Protein AF-A0A2H1WER4-F1 (afdb_monomer_lite)

Structure (mmCIF, N/CA/C/O backbone):
data_AF-A0A2H1WER4-F1
#
_entry.id   AF-A0A2H1WER4-F1
#
loop_
_atom_site.group_PDB
_atom_site.id
_atom_site.type_symbol
_atom_site.label_atom_id
_atom_site.label_alt_id
_atom_site.label_comp_id
_atom_site.label_asym_id
_atom_site.label_entity_id
_atom_site.label_seq_id
_atom_site.pdbx_PDB_ins_code
_atom_site.Cartn_x
_atom_site.Cartn_y
_atom_site.Cartn_z
_atom_site.occupancy
_atom_site.B_iso_or_equiv
_atom_site.auth_seq_id
_atom_site.auth_comp_id
_atom_site.auth_asym_id
_atom_site.auth_atom_id
_atom_site.pdbx_PDB_model_num
ATOM 1 N N . MET A 1 1 ? -5.147 0.922 15.957 1.00 79.88 1 MET A N 1
ATOM 2 C CA . MET A 1 1 ? -4.425 0.243 14.853 1.00 79.88 1 MET A CA 1
ATOM 3 C C . MET A 1 1 ? -3.471 -0.819 15.420 1.00 79.88 1 MET A C 1
ATOM 5 O O . MET A 1 1 ? -3.021 -0.649 16.549 1.00 79.88 1 MET A O 1
ATOM 9 N N . LEU A 1 2 ? -3.162 -1.911 14.700 1.00 86.94 2 LEU A N 1
ATOM 10 C CA . LEU A 1 2 ? -2.234 -2.958 15.179 1.00 86.94 2 LEU A CA 1
ATOM 11 C C . LEU A 1 2 ? -0.790 -2.431 15.257 1.00 86.94 2 LEU A C 1
ATOM 13 O O . LEU A 1 2 ? -0.303 -1.845 14.293 1.00 86.94 2 LEU A O 1
ATOM 17 N N . GLN A 1 3 ? -0.085 -2.685 16.366 1.00 87.94 3 GLN A N 1
ATOM 18 C CA . GLN A 1 3 ? 1.298 -2.212 16.563 1.00 87.94 3 GLN A CA 1
ATOM 19 C C . GLN A 1 3 ? 2.265 -2.778 15.520 1.00 87.94 3 GLN A C 1
ATOM 21 O O . GLN A 1 3 ? 3.091 -2.049 14.976 1.00 87.94 3 GLN A O 1
ATOM 26 N N . LYS A 1 4 ? 2.096 -4.058 15.168 1.00 91.12 4 LYS A N 1
ATOM 27 C CA . LYS A 1 4 ? 2.851 -4.700 14.088 1.00 91.12 4 LYS A CA 1
ATOM 28 C C . LYS A 1 4 ? 2.695 -3.954 12.761 1.00 91.12 4 LYS A C 1
ATOM 30 O O . LYS A 1 4 ? 3.679 -3.716 12.073 1.00 91.12 4 LYS A O 1
ATOM 35 N N . TRP A 1 5 ? 1.475 -3.532 12.431 1.00 94.00 5 TRP A N 1
ATOM 36 C CA . TRP A 1 5 ? 1.222 -2.770 11.212 1.00 94.00 5 TRP A CA 1
ATOM 37 C C . TRP A 1 5 ? 1.860 -1.379 11.256 1.00 94.00 5 TRP A C 1
ATOM 39 O O . TRP A 1 5 ? 2.489 -0.968 10.287 1.00 94.00 5 TRP A O 1
ATOM 49 N N . LYS A 1 6 ? 1.778 -0.677 12.397 1.00 91.50 6 LYS A N 1
ATOM 50 C CA . LYS A 1 6 ? 2.466 0.614 12.575 1.00 91.50 6 LYS A CA 1
ATOM 51 C C . LYS A 1 6 ? 3.974 0.493 12.333 1.00 91.50 6 LYS A C 1
ATOM 53 O O . LYS A 1 6 ? 4.552 1.335 11.652 1.00 91.50 6 LYS A O 1
ATOM 58 N N . LEU A 1 7 ? 4.602 -0.571 12.838 1.00 90.94 7 LEU A N 1
ATOM 59 C CA . LEU A 1 7 ? 6.021 -0.846 12.605 1.00 90.94 7 LEU A CA 1
ATOM 60 C C . LEU A 1 7 ? 6.328 -1.078 11.118 1.00 90.94 7 LEU A C 1
ATOM 62 O O . LEU A 1 7 ? 7.261 -0.479 10.591 1.00 90.94 7 LEU A O 1
ATOM 66 N N . ILE A 1 8 ? 5.515 -1.885 10.431 1.00 92.88 8 ILE A N 1
ATOM 67 C CA . ILE A 1 8 ? 5.664 -2.144 8.989 1.00 92.88 8 ILE A CA 1
ATOM 68 C C . ILE A 1 8 ? 5.576 -0.843 8.186 1.00 92.88 8 ILE A C 1
ATOM 70 O O . ILE A 1 8 ? 6.414 -0.599 7.320 1.00 92.88 8 ILE A O 1
ATOM 74 N N . ILE A 1 9 ? 4.599 0.013 8.494 1.00 93.88 9 ILE A N 1
ATOM 75 C CA . ILE A 1 9 ? 4.443 1.309 7.826 1.00 93.88 9 ILE A CA 1
ATOM 76 C C . ILE A 1 9 ? 5.656 2.213 8.082 1.00 93.88 9 ILE A C 1
ATOM 78 O O . ILE A 1 9 ? 6.156 2.813 7.133 1.00 93.88 9 ILE A O 1
ATOM 82 N N . ASN A 1 10 ? 6.172 2.279 9.315 1.00 91.25 10 ASN A N 1
ATOM 83 C CA . ASN A 1 10 ? 7.394 3.037 9.613 1.00 91.25 10 ASN A CA 1
ATOM 84 C C . ASN A 1 10 ? 8.587 2.530 8.789 1.00 91.25 10 ASN A C 1
ATOM 86 O O . ASN A 1 10 ? 9.281 3.316 8.144 1.00 91.25 10 ASN A O 1
ATOM 90 N N . ASN A 1 11 ? 8.790 1.211 8.744 1.00 90.50 11 ASN A N 1
ATOM 91 C CA . ASN A 1 11 ? 9.873 0.600 7.972 1.00 90.50 11 ASN A CA 1
ATOM 92 C C . ASN A 1 11 ? 9.736 0.890 6.470 1.00 90.50 11 ASN A C 1
ATOM 94 O O . ASN A 1 11 ? 10.725 1.176 5.792 1.00 90.50 11 ASN A O 1
ATOM 98 N N . TRP A 1 12 ? 8.510 0.854 5.944 1.00 91.88 12 TRP A N 1
ATOM 99 C CA . TRP A 1 12 ? 8.236 1.202 4.553 1.00 91.88 12 TRP A CA 1
ATOM 100 C C . TRP A 1 12 ? 8.521 2.680 4.260 1.00 91.88 12 TRP A C 1
ATOM 102 O O . TRP A 1 12 ? 9.196 2.982 3.279 1.00 91.88 12 TRP A O 1
ATOM 112 N N . ILE A 1 13 ? 8.089 3.603 5.120 1.00 89.88 13 ILE A N 1
ATOM 113 C CA . ILE A 1 13 ? 8.382 5.037 4.969 1.00 89.88 13 ILE A CA 1
ATOM 114 C C . ILE A 1 13 ? 9.896 5.279 4.963 1.00 89.88 13 ILE A C 1
ATOM 116 O O . ILE A 1 13 ? 10.400 6.019 4.119 1.00 89.88 13 ILE A O 1
ATOM 120 N N . ASN A 1 14 ? 10.646 4.583 5.819 1.00 88.00 14 ASN A N 1
ATOM 121 C CA . ASN A 1 14 ? 12.110 4.642 5.844 1.00 88.00 14 ASN A CA 1
ATOM 122 C C . ASN A 1 14 ? 12.775 4.121 4.554 1.00 88.00 14 ASN A C 1
ATOM 124 O O . ASN A 1 14 ? 13.950 4.398 4.315 1.00 88.00 14 ASN A O 1
ATOM 128 N N . CYS A 1 15 ? 12.055 3.419 3.674 1.00 87.12 15 CYS A N 1
ATOM 129 C CA . CYS A 1 15 ? 12.586 3.056 2.359 1.00 87.12 15 CYS A CA 1
ATOM 130 C C . CYS A 1 15 ? 12.758 4.277 1.440 1.00 87.12 15 CYS A C 1
ATOM 132 O O . CYS A 1 15 ? 13.674 4.264 0.619 1.00 87.12 15 CYS A O 1
ATOM 134 N N . TYR A 1 16 ? 11.951 5.333 1.610 1.00 79.81 16 TYR A N 1
ATOM 135 C CA . TYR A 1 16 ? 12.029 6.574 0.824 1.00 79.81 16 TYR A CA 1
ATOM 136 C C . TYR A 1 16 ? 13.154 7.513 1.257 1.00 79.81 16 TYR A C 1
ATOM 138 O O . TYR A 1 16 ? 13.575 8.377 0.490 1.00 79.81 16 TYR A O 1
ATOM 146 N N . PHE A 1 17 ? 13.643 7.374 2.488 1.00 76.38 17 PHE A N 1
ATOM 147 C CA . PHE A 1 17 ? 14.620 8.291 3.059 1.00 76.38 17 PHE A CA 1
ATOM 148 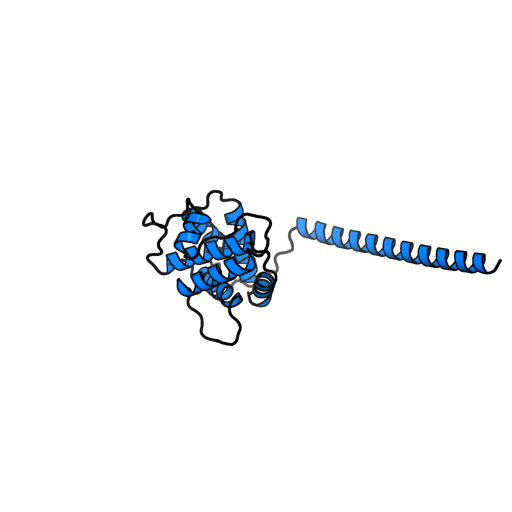C C . PHE A 1 17 ? 15.971 7.578 3.229 1.00 76.38 17 PHE A C 1
ATOM 150 O O . PHE A 1 17 ? 16.059 6.470 3.753 1.00 76.38 17 PHE A O 1
ATOM 157 N N . ASN A 1 18 ? 17.043 8.190 2.718 1.00 61.09 18 ASN A N 1
ATOM 158 C CA . ASN A 1 18 ? 18.393 7.623 2.784 1.00 61.09 18 ASN A CA 1
ATOM 159 C C . ASN A 1 18 ? 18.928 7.530 4.224 1.00 61.09 18 ASN A C 1
ATOM 161 O O . ASN A 1 18 ? 18.587 8.340 5.083 1.00 61.09 18 ASN A O 1
ATOM 165 N N . GLU A 1 19 ? 19.847 6.582 4.432 1.00 55.69 19 GLU A N 1
ATOM 166 C CA . GLU A 1 19 ? 20.423 6.124 5.714 1.00 55.69 19 GLU A CA 1
ATOM 167 C C . GLU A 1 19 ? 21.164 7.188 6.546 1.00 55.69 19 GLU A C 1
ATOM 169 O O . GLU A 1 19 ? 21.605 6.911 7.658 1.00 55.69 19 GLU A O 1
ATOM 174 N N . ASN A 1 20 ? 21.303 8.418 6.046 1.00 52.97 20 ASN A N 1
ATOM 175 C CA . ASN A 1 20 ? 22.125 9.441 6.693 1.00 52.97 20 ASN A CA 1
ATOM 176 C C . ASN A 1 20 ? 21.479 10.081 7.931 1.00 52.97 20 ASN A C 1
ATOM 178 O O . ASN A 1 20 ? 22.169 10.791 8.653 1.00 52.97 20 ASN A O 1
ATOM 182 N N . ASN A 1 21 ? 20.194 9.830 8.196 1.00 49.31 21 ASN A N 1
ATOM 183 C CA . ASN A 1 21 ? 19.505 10.331 9.385 1.00 49.31 21 ASN A CA 1
ATOM 184 C C . ASN A 1 21 ? 18.847 9.160 10.128 1.00 49.31 21 ASN A C 1
ATOM 186 O O . ASN A 1 21 ? 17.721 8.787 9.816 1.00 49.31 21 ASN A O 1
ATOM 190 N N . GLN A 1 22 ? 19.566 8.597 11.103 1.00 46.44 22 GLN A N 1
ATOM 191 C CA . GLN A 1 22 ? 19.121 7.538 12.026 1.00 46.44 22 GLN A CA 1
ATOM 192 C C . GLN A 1 22 ? 18.073 8.004 13.057 1.00 46.44 22 GLN A C 1
ATOM 194 O O . GLN A 1 22 ? 17.984 7.439 14.143 1.00 46.44 22 GLN A O 1
ATOM 199 N N . ASP A 1 23 ? 17.287 9.031 12.751 1.00 51.62 23 ASP A N 1
ATOM 200 C CA . ASP A 1 23 ? 16.142 9.349 13.595 1.00 51.62 23 ASP A CA 1
ATOM 201 C C . ASP A 1 23 ? 14.972 8.504 13.102 1.00 51.62 23 ASP A C 1
ATOM 203 O O . ASP A 1 23 ? 14.574 8.632 11.943 1.00 51.62 23 ASP A O 1
ATOM 207 N N . ASP A 1 24 ? 14.450 7.633 13.971 1.00 54.44 24 ASP A N 1
ATOM 208 C CA . ASP A 1 24 ? 13.196 6.905 13.773 1.00 54.44 24 ASP A CA 1
ATOM 209 C C . ASP A 1 24 ? 12.103 7.905 13.378 1.00 54.44 24 ASP A C 1
ATOM 211 O O . ASP A 1 24 ? 11.497 8.582 14.218 1.00 54.44 24 ASP A O 1
ATOM 215 N N . ARG A 1 25 ? 11.885 8.057 12.068 1.00 64.69 25 ARG A N 1
ATOM 216 C CA . ARG A 1 25 ? 10.929 9.030 11.555 1.00 64.69 25 ARG A CA 1
ATOM 217 C C . ARG A 1 25 ? 9.539 8.541 11.896 1.00 64.69 25 ARG A C 1
ATOM 219 O O . ARG A 1 25 ? 9.087 7.506 11.422 1.00 64.69 25 ARG A O 1
ATOM 226 N N . THR A 1 26 ? 8.870 9.312 12.737 1.00 76.12 26 THR A N 1
ATOM 227 C CA . THR A 1 26 ? 7.496 9.055 13.140 1.00 76.12 26 THR A CA 1
ATOM 228 C C . THR A 1 26 ? 6.574 9.362 11.967 1.00 76.12 26 THR A C 1
ATOM 230 O O . THR A 1 26 ? 6.675 10.441 11.378 1.00 76.12 26 THR A O 1
ATOM 233 N N . VAL A 1 27 ? 5.661 8.444 11.637 1.00 83.50 27 VAL A N 1
ATOM 234 C CA . VAL A 1 27 ? 4.630 8.702 10.621 1.00 83.50 27 VAL A CA 1
ATOM 235 C C . VAL A 1 27 ? 3.831 9.945 10.999 1.00 83.50 27 VAL A C 1
ATOM 237 O O . VAL A 1 27 ? 3.180 9.992 12.042 1.00 83.50 27 VAL A O 1
ATOM 240 N N . ASN A 1 28 ? 3.872 10.952 10.136 1.00 88.62 28 ASN A N 1
ATOM 241 C CA . ASN A 1 28 ? 3.113 12.186 10.281 1.00 88.62 28 ASN A CA 1
ATOM 242 C C . ASN A 1 28 ? 2.710 12.743 8.905 1.00 88.62 28 ASN A C 1
ATOM 244 O O . ASN A 1 28 ? 3.193 12.289 7.866 1.00 88.62 28 ASN A O 1
ATOM 248 N N . ILE A 1 29 ? 1.836 13.748 8.892 1.00 86.94 29 ILE A N 1
ATOM 249 C CA . ILE A 1 29 ? 1.314 14.340 7.650 1.00 86.94 29 ILE A CA 1
ATOM 250 C C . ILE A 1 29 ? 2.449 14.861 6.751 1.00 86.94 29 ILE A C 1
ATOM 252 O O . ILE A 1 29 ? 2.414 14.643 5.545 1.00 86.94 29 ILE A O 1
ATOM 256 N N . GLU A 1 30 ? 3.489 15.474 7.321 1.00 87.75 30 GLU A N 1
ATOM 257 C CA . GLU A 1 30 ? 4.636 15.997 6.566 1.00 87.75 30 GLU A CA 1
ATOM 258 C C . GLU A 1 30 ? 5.399 14.882 5.833 1.00 87.75 30 GLU A C 1
ATOM 260 O O . GLU A 1 30 ? 5.705 15.008 4.647 1.00 87.75 30 GLU A O 1
ATOM 265 N N . THR A 1 31 ? 5.650 13.748 6.495 1.00 88.94 31 THR A N 1
ATOM 266 C CA . THR A 1 31 ? 6.287 12.587 5.853 1.00 88.94 31 THR A CA 1
ATOM 267 C C . THR A 1 31 ? 5.447 12.036 4.702 1.00 88.94 31 THR A C 1
ATOM 269 O O . THR A 1 31 ? 6.004 11.708 3.655 1.00 88.94 31 THR A O 1
ATOM 272 N N . LEU A 1 32 ? 4.118 11.997 4.849 1.00 89.75 32 LEU A N 1
ATOM 273 C CA . LEU A 1 32 ? 3.214 11.547 3.789 1.00 89.75 32 LEU A CA 1
ATOM 274 C C . LEU A 1 32 ? 3.183 12.527 2.612 1.00 89.75 32 LEU A C 1
ATOM 276 O O . LEU A 1 32 ? 3.234 12.090 1.466 1.00 89.75 32 LEU A O 1
ATOM 280 N N . LEU A 1 33 ? 3.175 13.837 2.872 1.00 87.94 33 LEU A N 1
ATOM 281 C CA . LEU A 1 33 ? 3.252 14.871 1.833 1.00 87.94 33 LEU A CA 1
ATOM 282 C C . LEU A 1 33 ? 4.556 14.796 1.035 1.00 87.94 33 LEU A C 1
ATOM 284 O O . LEU A 1 33 ? 4.534 14.938 -0.188 1.00 87.94 33 LEU A O 1
ATOM 288 N N . ASN A 1 34 ? 5.680 14.527 1.701 1.00 87.62 34 ASN A N 1
ATOM 289 C CA . ASN A 1 34 ? 6.965 14.336 1.030 1.00 87.62 34 ASN A CA 1
ATOM 290 C C . ASN A 1 34 ? 6.929 13.124 0.086 1.00 87.62 34 ASN A C 1
ATOM 292 O O . ASN A 1 34 ? 7.403 13.216 -1.045 1.00 87.62 34 ASN A O 1
ATOM 296 N N . ILE A 1 35 ? 6.319 12.012 0.513 1.00 87.69 35 ILE A N 1
ATOM 297 C CA . ILE A 1 35 ? 6.143 10.830 -0.345 1.00 87.69 35 ILE A CA 1
ATOM 298 C C . ILE A 1 35 ? 5.203 11.146 -1.514 1.00 87.69 35 ILE A C 1
ATOM 300 O O . ILE A 1 35 ? 5.527 10.816 -2.650 1.00 87.69 35 ILE A O 1
ATOM 304 N N . ILE A 1 36 ? 4.071 11.812 -1.273 1.00 86.56 36 ILE A N 1
ATOM 305 C CA . ILE A 1 36 ? 3.135 12.235 -2.330 1.00 86.56 36 ILE A CA 1
ATOM 306 C C . ILE A 1 36 ? 3.847 13.124 -3.358 1.00 86.56 36 ILE A C 1
ATOM 308 O O . ILE A 1 36 ? 3.692 12.907 -4.556 1.00 86.56 36 ILE A O 1
ATOM 312 N N . SER A 1 37 ? 4.679 14.064 -2.907 1.00 84.31 37 SER A N 1
ATOM 313 C CA . SER A 1 37 ? 5.463 14.946 -3.783 1.00 84.31 37 SER A CA 1
ATOM 314 C C . SER A 1 37 ? 6.477 14.159 -4.619 1.00 84.31 37 SER A C 1
ATOM 316 O O . SER A 1 37 ? 6.533 14.327 -5.835 1.00 84.31 37 SER A O 1
ATOM 318 N N . HIS A 1 38 ? 7.207 13.223 -3.999 1.00 83.31 38 HIS A N 1
ATOM 319 C CA . HIS A 1 38 ? 8.121 12.316 -4.707 1.00 83.31 38 HIS A CA 1
ATOM 320 C C . HIS A 1 38 ? 7.387 11.471 -5.755 1.00 83.31 38 HIS A C 1
ATOM 322 O O . HIS A 1 38 ? 7.861 11.307 -6.877 1.00 83.31 38 HIS A O 1
ATOM 328 N N . LEU A 1 39 ? 6.211 10.938 -5.419 1.00 80.06 39 LEU A N 1
ATOM 329 C CA . LEU A 1 39 ? 5.398 10.161 -6.355 1.00 80.06 39 LEU A CA 1
ATOM 330 C C . LEU A 1 39 ? 4.862 11.025 -7.494 1.00 80.06 39 LEU A C 1
ATOM 332 O O . LEU A 1 39 ? 4.859 10.572 -8.632 1.00 80.06 39 LEU A O 1
ATOM 336 N N . HIS A 1 40 ? 4.447 12.259 -7.217 1.00 77.19 40 HIS A N 1
ATOM 337 C CA . HIS A 1 40 ? 4.009 13.204 -8.238 1.00 77.19 40 HIS A CA 1
ATOM 338 C C . HIS A 1 40 ? 5.127 13.477 -9.256 1.00 77.19 40 HIS A C 1
ATOM 340 O O . HIS A 1 40 ? 4.889 13.431 -10.459 1.00 77.19 40 HIS A O 1
ATOM 346 N N . GLU A 1 41 ? 6.359 13.698 -8.796 1.00 74.12 41 GLU A N 1
ATOM 347 C CA . GLU A 1 41 ? 7.512 13.926 -9.676 1.00 74.12 41 GLU A CA 1
ATOM 348 C C . GLU A 1 41 ? 7.884 12.688 -10.503 1.00 74.12 41 GLU A C 1
ATOM 350 O O . GLU A 1 41 ? 8.183 12.818 -11.687 1.00 74.12 41 GLU A O 1
ATOM 355 N N . ASN A 1 42 ? 7.831 11.489 -9.914 1.00 69.62 42 ASN A N 1
ATOM 356 C CA . ASN A 1 42 ? 8.307 10.264 -10.568 1.00 69.62 42 ASN A CA 1
ATOM 357 C C . ASN A 1 42 ? 7.236 9.521 -11.388 1.00 69.62 42 ASN A C 1
ATOM 359 O O . ASN A 1 42 ? 7.573 8.828 -12.349 1.00 69.62 42 ASN A O 1
ATOM 363 N N . LEU A 1 43 ? 5.948 9.645 -11.047 1.00 65.75 43 LEU A N 1
ATOM 364 C CA . LEU A 1 43 ? 4.850 8.997 -11.781 1.00 65.75 43 LEU A CA 1
ATOM 365 C C . LEU A 1 43 ? 4.357 9.826 -12.973 1.00 65.75 43 LEU A C 1
ATOM 367 O O . LEU A 1 43 ? 3.857 9.243 -13.934 1.00 65.75 43 LEU A O 1
ATOM 371 N N . ASN A 1 44 ? 4.529 11.153 -12.950 1.00 56.91 44 ASN A N 1
ATOM 372 C CA . ASN A 1 44 ? 4.095 12.046 -14.032 1.00 56.91 44 ASN A CA 1
ATOM 373 C C . ASN A 1 44 ? 5.104 12.164 -15.194 1.00 56.91 44 ASN A C 1
ATOM 375 O O . ASN A 1 44 ? 4.884 12.941 -16.118 1.00 56.91 44 ASN A O 1
ATOM 379 N N . LEU A 1 45 ? 6.179 11.367 -15.202 1.00 51.06 45 LEU A N 1
ATOM 380 C CA . LEU A 1 45 ? 7.165 11.325 -16.296 1.00 51.06 45 LEU A CA 1
ATOM 381 C C . LEU A 1 45 ? 6.675 10.579 -17.557 1.00 51.06 45 LEU A C 1
ATOM 383 O O . LEU A 1 45 ? 7.402 10.501 -18.545 1.00 51.06 45 LEU A O 1
ATOM 387 N N . ASP A 1 46 ? 5.460 10.021 -17.548 1.00 47.88 46 ASP A N 1
ATOM 388 C CA . ASP A 1 46 ? 4.845 9.366 -18.709 1.00 47.88 46 ASP A CA 1
ATOM 389 C C . ASP A 1 46 ? 3.891 10.362 -19.404 1.00 47.88 46 ASP A C 1
ATOM 391 O O . ASP A 1 46 ? 2.696 10.405 -19.117 1.00 47.88 46 ASP A O 1
ATOM 395 N N . GLU A 1 47 ? 4.429 11.183 -20.319 1.00 48.50 47 GLU A N 1
ATOM 396 C CA . GLU A 1 47 ? 3.757 12.292 -21.042 1.00 48.50 47 GLU A CA 1
ATOM 397 C C . GLU A 1 47 ? 2.472 11.901 -21.816 1.00 48.50 47 GLU A C 1
ATOM 399 O O . GLU A 1 47 ? 1.813 12.744 -22.425 1.00 48.50 47 GLU A O 1
ATOM 404 N N . SER A 1 48 ? 2.104 10.617 -21.833 1.00 47.81 48 SER A N 1
ATOM 405 C CA . SER A 1 48 ? 1.044 10.056 -22.675 1.00 47.81 48 SER A CA 1
ATOM 406 C C . SER A 1 48 ? -0.290 9.799 -21.964 1.00 47.81 48 SER A C 1
ATOM 408 O O . SER A 1 48 ? -1.267 9.419 -22.618 1.00 47.81 48 SER A O 1
ATOM 410 N N . LYS A 1 49 ? -0.377 10.005 -20.644 1.00 46.81 49 LYS A N 1
ATOM 411 C CA . LYS A 1 49 ? -1.621 9.844 -19.877 1.00 46.81 49 LYS A CA 1
ATOM 412 C C . LYS A 1 49 ? -1.807 11.019 -18.928 1.00 46.81 49 LYS A C 1
ATOM 414 O O . LYS A 1 49 ? -0.842 11.504 -18.354 1.00 46.81 49 LYS A O 1
ATOM 419 N N . SER A 1 50 ? -3.061 11.455 -18.787 1.00 49.25 50 SER A N 1
ATOM 420 C CA . SER A 1 50 ? -3.524 12.340 -17.709 1.00 49.25 50 SER A CA 1
ATOM 421 C C . SER A 1 50 ? -2.756 12.043 -16.425 1.00 49.25 50 SER A C 1
ATOM 423 O O . SER A 1 50 ? -2.644 10.867 -16.073 1.00 49.25 50 SER A O 1
ATOM 425 N N . SER A 1 51 ? -2.234 13.091 -15.787 1.00 56.09 51 SER A N 1
ATOM 426 C CA . SER A 1 51 ? -1.509 13.044 -14.517 1.00 56.09 51 SER A CA 1
ATOM 427 C C . SER A 1 51 ? -2.028 11.914 -13.618 1.00 56.09 51 SER A C 1
ATOM 429 O O . SER A 1 51 ? -3.211 11.868 -13.273 1.00 56.09 51 SER A O 1
ATOM 431 N N . ILE A 1 52 ? -1.163 10.941 -13.305 1.00 66.75 52 ILE A N 1
ATOM 432 C CA . ILE A 1 52 ? -1.542 9.767 -12.501 1.00 66.75 52 ILE A CA 1
ATOM 433 C C . ILE A 1 52 ? -1.808 10.185 -11.056 1.00 66.75 52 ILE A C 1
ATOM 435 O O . ILE A 1 52 ? -2.464 9.442 -10.332 1.00 66.75 52 ILE A O 1
ATOM 439 N N . LEU A 1 53 ? -1.332 11.352 -10.636 1.00 72.25 53 LEU A N 1
ATOM 440 C CA . LEU A 1 53 ? -1.552 11.932 -9.323 1.00 72.25 53 LEU A CA 1
ATOM 441 C C . LEU A 1 53 ? -1.489 13.453 -9.465 1.00 72.25 53 LEU A C 1
ATOM 443 O O . LEU A 1 53 ? -0.435 13.969 -9.822 1.00 72.25 53 LEU A O 1
ATOM 447 N N . GL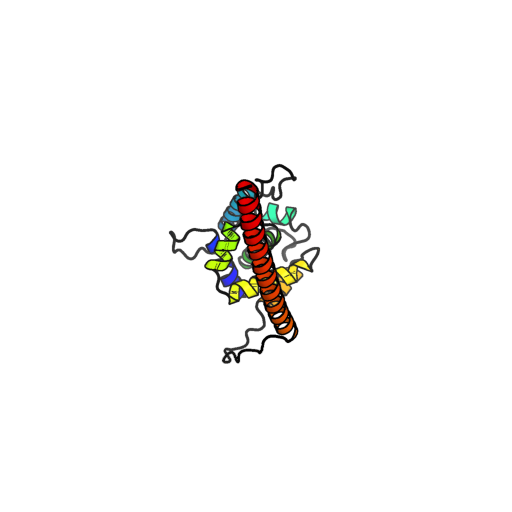U A 1 54 ? -2.586 14.158 -9.190 1.00 71.69 54 GLU A N 1
ATOM 448 C CA . GLU A 1 54 ? -2.645 15.634 -9.195 1.00 71.69 54 GLU A CA 1
ATOM 449 C C . GLU A 1 54 ? -2.643 16.225 -7.778 1.00 71.69 54 GLU A C 1
ATOM 451 O O . GLU A 1 54 ? -2.433 17.423 -7.590 1.00 71.69 54 GLU A O 1
ATOM 456 N N . ALA A 1 55 ? -2.866 15.394 -6.762 1.00 75.94 55 ALA A N 1
ATOM 457 C CA . ALA A 1 55 ? -2.915 15.825 -5.378 1.00 75.94 55 ALA A CA 1
ATOM 458 C C . ALA A 1 55 ? -1.594 16.421 -4.860 1.00 75.94 55 ALA A C 1
ATOM 460 O O . ALA A 1 55 ? -0.522 15.824 -4.961 1.00 75.94 55 ALA A O 1
ATOM 461 N N . HIS A 1 56 ? -1.717 17.567 -4.186 1.00 79.44 56 HIS A N 1
ATOM 462 C CA . HIS A 1 56 ? -0.637 18.225 -3.435 1.00 79.44 56 HIS A CA 1
ATOM 463 C C . HIS A 1 56 ? -0.851 18.184 -1.916 1.00 79.44 56 HIS A C 1
ATOM 465 O O . HIS A 1 56 ? -0.011 18.656 -1.153 1.00 79.44 56 HIS A O 1
ATOM 471 N N . THR A 1 57 ? -1.984 17.637 -1.474 1.00 86.19 57 THR A N 1
ATOM 472 C CA . THR A 1 57 ? -2.315 17.430 -0.064 1.00 86.19 57 THR A CA 1
ATOM 473 C C . THR A 1 57 ? -2.714 15.979 0.177 1.00 86.19 57 THR A C 1
ATOM 475 O O . THR A 1 57 ? -3.092 15.261 -0.753 1.00 86.19 57 THR A O 1
ATOM 478 N N . VAL A 1 58 ? -2.651 15.543 1.435 1.00 87.38 58 VAL A N 1
ATOM 479 C CA . VAL A 1 58 ? -3.084 14.200 1.841 1.00 87.38 58 VAL A CA 1
ATOM 480 C C . VAL A 1 58 ? -4.579 14.003 1.569 1.00 87.38 58 VAL A C 1
ATOM 482 O O . VAL A 1 58 ? -4.987 12.981 1.023 1.00 87.38 58 VAL A O 1
ATOM 485 N N . GLU A 1 59 ? -5.396 15.003 1.882 1.00 89.25 59 GLU A N 1
ATOM 486 C CA . GLU A 1 59 ? -6.841 14.983 1.658 1.00 89.25 59 GLU A CA 1
ATOM 487 C C . GLU A 1 59 ? -7.158 14.965 0.162 1.00 89.25 59 GLU A C 1
ATOM 489 O O . GLU A 1 59 ? -8.038 14.227 -0.278 1.00 89.25 59 GLU A O 1
ATOM 494 N N . GLY A 1 60 ? -6.406 15.737 -0.631 1.00 86.38 60 GLY A N 1
ATOM 495 C CA . GLY A 1 60 ? -6.511 15.734 -2.086 1.00 86.38 60 GLY A CA 1
ATOM 496 C C . GLY A 1 60 ? -6.237 14.347 -2.656 1.00 86.38 60 GLY A C 1
ATOM 497 O O . GLY A 1 60 ? -6.999 13.873 -3.493 1.00 86.38 60 GLY A O 1
ATOM 498 N N . PHE A 1 61 ? -5.217 13.657 -2.137 1.00 89.81 61 PHE A N 1
ATOM 499 C CA . PHE A 1 61 ? -4.888 12.292 -2.545 1.00 89.81 61 PHE A CA 1
ATOM 500 C C . PHE A 1 61 ? -6.032 11.320 -2.241 1.00 89.81 61 PHE A C 1
ATOM 502 O O . PHE A 1 61 ? -6.407 10.525 -3.105 1.00 89.81 61 PHE A O 1
ATOM 509 N N . LEU A 1 62 ? -6.624 11.405 -1.046 1.00 89.62 62 LEU A N 1
ATOM 510 C CA . LEU A 1 62 ? -7.755 10.556 -0.667 1.00 89.62 62 LEU A CA 1
ATOM 511 C C . LEU A 1 62 ? -8.972 10.803 -1.558 1.00 89.62 62 LEU A C 1
ATOM 513 O O . LEU A 1 62 ? -9.548 9.849 -2.066 1.00 89.62 62 LEU A O 1
ATOM 517 N N . VAL A 1 63 ? -9.340 12.063 -1.796 1.00 88.88 63 VAL A N 1
ATOM 518 C CA . VAL A 1 63 ? -10.493 12.405 -2.644 1.00 88.88 63 VAL A CA 1
ATOM 519 C C . VAL A 1 63 ? -10.270 11.971 -4.093 1.00 88.88 63 VAL A C 1
ATOM 521 O O . VAL A 1 63 ? -11.198 11.486 -4.737 1.00 88.88 63 VAL A O 1
ATOM 524 N N . GLU A 1 64 ? -9.048 12.118 -4.604 1.00 86.50 64 GLU A N 1
ATOM 525 C CA . GLU A 1 64 ? -8.705 11.771 -5.981 1.00 86.50 64 GLU A CA 1
ATOM 526 C C . GLU A 1 64 ? -8.651 10.250 -6.204 1.00 86.50 64 GLU A C 1
ATOM 528 O O . GLU A 1 64 ? -9.154 9.758 -7.215 1.00 86.50 64 GLU A O 1
ATOM 533 N N . LYS A 1 65 ? -8.030 9.492 -5.286 1.00 87.19 65 LYS A N 1
ATOM 534 C CA . LYS A 1 65 ? -7.762 8.051 -5.471 1.00 87.19 65 LYS A CA 1
ATOM 535 C C . LYS A 1 65 ? -8.747 7.128 -4.774 1.00 87.19 65 LYS A C 1
ATOM 537 O O . LYS A 1 65 ? -8.955 6.009 -5.239 1.00 87.19 65 LYS A O 1
ATOM 542 N N . TYR A 1 66 ? -9.373 7.592 -3.702 1.00 90.12 66 TYR A N 1
ATOM 543 C CA . TYR A 1 66 ? -10.281 6.810 -2.869 1.00 90.12 66 TYR A CA 1
ATOM 544 C C . TYR A 1 66 ? -11.535 7.631 -2.515 1.00 90.12 66 TYR A C 1
ATOM 546 O O . TYR A 1 66 ? -11.795 7.884 -1.341 1.00 90.12 66 TYR A O 1
ATOM 554 N N . PRO A 1 67 ? -12.356 8.039 -3.503 1.00 87.69 67 PRO A N 1
ATOM 555 C CA . PRO A 1 67 ? -13.460 8.986 -3.296 1.00 87.69 67 PRO A CA 1
ATOM 556 C C . PRO A 1 67 ? -14.555 8.490 -2.336 1.00 87.69 67 PRO A C 1
ATOM 558 O O . PRO A 1 67 ? -15.280 9.296 -1.751 1.00 87.69 67 PRO A O 1
ATOM 561 N N . GLU A 1 68 ? -14.693 7.173 -2.164 1.00 88.31 68 GLU A N 1
ATOM 562 C CA . GLU A 1 68 ? -15.638 6.576 -1.209 1.00 88.31 68 GLU A CA 1
ATOM 563 C C . GLU A 1 68 ? -15.034 6.322 0.178 1.00 88.31 68 GLU A C 1
ATOM 565 O O . GLU A 1 68 ? -15.752 5.964 1.116 1.00 88.31 68 GLU A O 1
ATOM 570 N N . PHE A 1 69 ? -13.728 6.537 0.342 1.00 91.56 69 PHE A N 1
ATOM 571 C CA . PHE A 1 69 ? -13.070 6.399 1.628 1.00 91.56 69 PHE A CA 1
ATOM 572 C C . PHE A 1 69 ? -13.380 7.605 2.514 1.00 91.56 69 PHE A C 1
ATOM 574 O O . PHE A 1 69 ? -13.159 8.759 2.146 1.00 91.56 69 PHE A O 1
ATOM 581 N N . LYS A 1 70 ? -13.884 7.327 3.716 1.00 90.25 70 LYS A N 1
ATOM 582 C CA . LYS A 1 70 ? -14.154 8.320 4.757 1.00 90.25 70 LYS A CA 1
ATOM 583 C C . LYS A 1 70 ? -13.740 7.755 6.104 1.00 90.25 70 LYS A C 1
ATOM 585 O O . LYS A 1 70 ? -13.964 6.571 6.369 1.00 90.25 70 LYS A O 1
ATOM 590 N N . PHE A 1 71 ? -13.181 8.607 6.953 1.00 90.69 71 PHE A N 1
ATOM 591 C CA . PHE A 1 71 ? -12.921 8.276 8.348 1.00 90.69 71 PHE A CA 1
ATOM 592 C C . PHE A 1 71 ? -14.231 8.149 9.136 1.00 90.69 71 PHE A C 1
ATOM 594 O O . PHE A 1 71 ? -15.318 8.453 8.637 1.00 90.69 71 PHE A O 1
ATOM 601 N N . GLU A 1 72 ? -14.144 7.709 10.392 1.00 86.62 72 GLU A N 1
ATOM 602 C CA . GLU A 1 72 ? -15.320 7.534 11.259 1.00 86.62 72 GLU A CA 1
ATOM 603 C C . GLU A 1 72 ? -16.100 8.840 11.484 1.00 86.62 72 GLU A C 1
ATOM 605 O O . GLU A 1 72 ? -17.318 8.817 11.655 1.00 86.62 72 GLU A O 1
ATOM 610 N N . ASN A 1 73 ? -15.416 9.986 11.421 1.00 82.44 73 ASN A N 1
ATOM 611 C CA . ASN A 1 73 ? -16.012 11.324 11.485 1.00 82.44 73 ASN A CA 1
ATOM 612 C C . ASN A 1 73 ? -16.777 11.719 10.196 1.00 82.44 73 ASN A C 1
ATOM 614 O O . ASN A 1 73 ? -17.386 12.787 10.144 1.00 82.44 73 ASN A O 1
ATOM 618 N N . GLY A 1 74 ? -16.750 10.878 9.156 1.00 83.19 74 GLY A N 1
ATOM 619 C CA . GLY A 1 74 ? -17.373 11.119 7.856 1.00 83.19 74 GLY A CA 1
ATOM 620 C C . GLY A 1 74 ? -16.595 12.063 6.932 1.00 83.19 74 GLY A C 1
ATOM 621 O O . GLY A 1 74 ? -17.098 12.382 5.851 1.00 83.19 74 GLY A O 1
ATOM 622 N N . THR A 1 75 ? -15.400 12.505 7.327 1.00 86.19 75 THR A N 1
ATOM 623 C CA . THR A 1 75 ? -14.517 13.381 6.547 1.00 86.19 75 THR A CA 1
ATOM 624 C C . THR A 1 75 ? -13.304 12.612 6.014 1.00 86.19 75 THR A C 1
ATOM 626 O O . THR A 1 75 ? -13.148 11.411 6.245 1.00 86.19 75 THR A O 1
ATOM 629 N N . VAL A 1 76 ? -12.464 13.308 5.247 1.00 83.94 76 VAL A N 1
ATOM 630 C CA . VAL A 1 76 ? -11.165 12.820 4.750 1.00 83.94 76 VAL A CA 1
ATOM 631 C C . VAL A 1 76 ? -9.990 13.408 5.539 1.00 83.94 76 VAL A C 1
ATOM 633 O O . VAL A 1 76 ? -8.841 13.193 5.176 1.00 83.94 76 VAL A O 1
ATOM 636 N N . GLU A 1 77 ? -10.268 14.154 6.609 1.00 84.19 77 GLU A N 1
ATOM 637 C CA . GLU A 1 77 ? -9.246 14.773 7.452 1.00 84.19 77 GLU A CA 1
ATOM 638 C C . GLU A 1 77 ? -8.881 13.834 8.602 1.00 84.19 77 GLU A C 1
ATOM 640 O O . GLU A 1 77 ? -9.741 13.426 9.394 1.00 84.19 77 GLU A O 1
ATOM 645 N N . SER A 1 78 ? -7.590 13.518 8.713 1.00 84.19 78 SER A N 1
ATOM 646 C CA . SER A 1 78 ? -7.070 12.721 9.821 1.00 84.19 78 SER A CA 1
ATOM 647 C C . SER A 1 78 ? -7.211 13.494 11.130 1.00 84.19 78 SER A C 1
ATOM 649 O O . SER A 1 78 ? -6.635 14.570 11.288 1.00 84.19 78 SER A O 1
ATOM 651 N N . SER A 1 79 ? -7.961 12.942 12.080 1.00 82.62 79 SER A N 1
ATOM 652 C CA . SER A 1 79 ? -8.226 13.572 13.380 1.00 82.62 79 SER A CA 1
ATOM 653 C C . SER A 1 79 ? -7.317 13.037 14.487 1.00 82.62 79 SER A C 1
ATOM 655 O O . SER A 1 79 ? -7.188 13.653 15.544 1.00 82.62 79 SER A O 1
ATOM 657 N N . ASN A 1 80 ? -6.712 11.8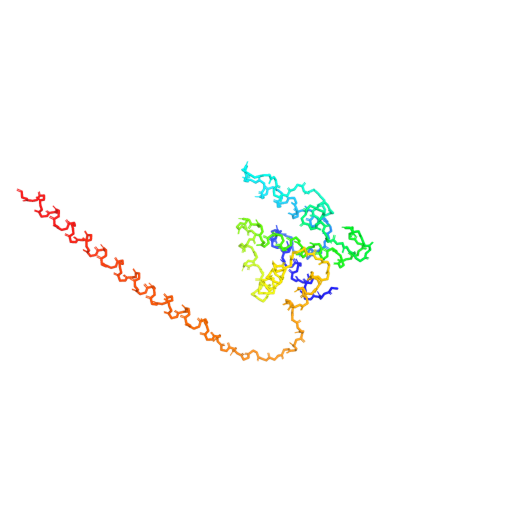70 14.271 1.00 88.12 80 ASN A N 1
ATOM 658 C CA . ASN A 1 80 ? -5.862 11.190 15.239 1.00 88.12 80 ASN A CA 1
ATOM 659 C C . ASN A 1 80 ? -4.676 10.489 14.549 1.00 88.12 80 ASN A C 1
ATOM 661 O O . ASN A 1 80 ? -4.591 10.424 13.326 1.00 88.12 80 ASN A O 1
ATOM 665 N N . GLU A 1 81 ? -3.753 9.956 15.349 1.00 89.06 81 GLU A N 1
ATOM 666 C CA . GLU A 1 81 ? -2.567 9.250 14.852 1.00 89.06 81 GLU A CA 1
ATOM 667 C C . GLU A 1 81 ? -2.926 8.009 14.016 1.00 89.06 81 GLU A C 1
ATOM 669 O O . GLU A 1 81 ? -2.320 7.770 12.976 1.00 89.06 81 GLU A O 1
ATOM 674 N N . ASP A 1 82 ? -3.923 7.226 14.433 1.00 89.75 82 ASP A N 1
ATOM 675 C CA . ASP A 1 82 ? -4.339 6.020 13.714 1.00 89.75 82 ASP A CA 1
ATOM 676 C C . ASP A 1 82 ? -4.880 6.353 12.315 1.00 89.75 82 ASP A C 1
ATOM 678 O O . ASP A 1 82 ? -4.573 5.629 11.368 1.00 89.75 82 ASP A O 1
ATOM 682 N N . ASP A 1 83 ? -5.591 7.473 12.157 1.00 92.00 83 ASP A N 1
ATOM 683 C CA . ASP A 1 83 ? -6.042 7.967 10.853 1.00 92.00 83 ASP A CA 1
ATOM 684 C C . ASP A 1 83 ? -4.852 8.228 9.924 1.00 92.00 83 ASP A C 1
ATOM 686 O O . ASP A 1 83 ? -4.882 7.833 8.759 1.00 92.00 83 ASP A O 1
ATOM 690 N N . VAL A 1 84 ? -3.765 8.814 10.440 1.00 91.81 84 VAL A N 1
ATOM 691 C CA . VAL A 1 84 ? -2.536 9.049 9.663 1.00 91.81 84 VAL A CA 1
ATOM 692 C C . VAL A 1 84 ? -1.928 7.724 9.189 1.00 91.81 84 VAL A C 1
ATOM 694 O O . VAL A 1 84 ? -1.524 7.609 8.031 1.00 91.81 84 VAL A O 1
ATOM 697 N N . TYR A 1 85 ? -1.913 6.688 10.033 1.00 93.69 85 TYR A N 1
ATOM 698 C CA . TYR A 1 85 ? -1.465 5.352 9.617 1.00 93.69 85 TYR A CA 1
ATOM 699 C C . TYR A 1 85 ? -2.395 4.713 8.578 1.00 93.69 85 TYR A C 1
ATOM 701 O O . TYR A 1 85 ? -1.921 3.990 7.699 1.00 93.69 85 TYR A O 1
ATOM 709 N N . LEU A 1 86 ? -3.703 4.971 8.634 1.00 94.31 86 LEU A N 1
ATOM 710 C CA . LEU A 1 86 ? -4.646 4.498 7.618 1.00 94.31 86 LEU A CA 1
ATOM 711 C C . LEU A 1 86 ? -4.394 5.182 6.269 1.00 94.31 86 LEU A C 1
ATOM 713 O O . LEU A 1 86 ? -4.326 4.492 5.251 1.00 94.31 86 LEU A O 1
ATOM 717 N N . VAL A 1 87 ? -4.145 6.496 6.256 1.00 94.00 87 VAL A N 1
ATOM 718 C CA . VAL A 1 87 ? -3.696 7.197 5.040 1.00 94.00 87 VAL A CA 1
ATOM 719 C C . VAL A 1 87 ? -2.402 6.589 4.514 1.00 94.00 87 VAL A C 1
ATOM 721 O O . VAL A 1 87 ? -2.312 6.269 3.331 1.00 94.00 87 VAL A O 1
ATOM 724 N N . ALA A 1 88 ? -1.407 6.390 5.381 1.00 94.19 88 ALA A N 1
ATOM 725 C CA . ALA A 1 88 ? -0.132 5.794 4.996 1.00 94.19 88 ALA A CA 1
ATOM 726 C C . ALA A 1 88 ? -0.318 4.400 4.372 1.00 94.19 88 ALA A C 1
ATOM 728 O O . ALA A 1 88 ? 0.368 4.049 3.417 1.00 94.19 88 ALA A O 1
ATOM 729 N N . SER A 1 89 ? -1.291 3.630 4.864 1.00 95.50 89 SER A N 1
ATOM 730 C CA . SER A 1 89 ? -1.639 2.307 4.332 1.00 95.50 89 SER A CA 1
ATOM 731 C C . SER A 1 89 ? -2.240 2.387 2.925 1.00 95.50 89 SER A C 1
ATOM 733 O O . SER A 1 89 ? -1.899 1.577 2.063 1.00 95.50 89 SER A O 1
ATOM 735 N N . LEU A 1 90 ? -3.100 3.378 2.668 1.00 94.19 90 LEU A N 1
ATOM 736 C CA . LEU A 1 90 ? -3.634 3.645 1.328 1.00 94.19 90 LEU A CA 1
ATOM 737 C C . LEU A 1 90 ? -2.542 4.130 0.372 1.00 94.19 90 LEU A C 1
ATOM 739 O O . LEU A 1 90 ? -2.509 3.716 -0.784 1.00 94.19 90 LEU A O 1
ATOM 743 N N . LEU A 1 91 ? -1.612 4.955 0.856 1.00 92.19 91 LEU A N 1
ATOM 744 C CA . LEU A 1 91 ? -0.467 5.410 0.074 1.00 92.19 91 LEU A CA 1
ATOM 745 C C . LEU A 1 91 ? 0.461 4.242 -0.291 1.00 92.19 91 LEU A C 1
ATOM 747 O O . LEU A 1 91 ? 0.845 4.108 -1.451 1.00 92.19 91 LEU A O 1
ATOM 751 N N . LEU A 1 92 ? 0.751 3.349 0.659 1.00 93.62 92 LEU A N 1
ATOM 752 C CA . LEU A 1 92 ? 1.475 2.101 0.408 1.00 93.62 92 LEU A CA 1
ATOM 753 C C . LEU A 1 92 ? 0.771 1.260 -0.662 1.00 93.62 92 LEU A C 1
ATOM 755 O O . LEU A 1 92 ? 1.407 0.842 -1.627 1.00 93.62 92 LEU A O 1
ATOM 759 N N . PHE A 1 93 ? -0.539 1.041 -0.525 1.00 93.25 93 PHE A N 1
ATOM 760 C CA . PHE A 1 93 ? -1.319 0.291 -1.509 1.00 93.25 93 PHE A CA 1
ATOM 761 C C . PHE A 1 93 ? -1.234 0.927 -2.904 1.00 93.25 93 PHE A C 1
ATOM 763 O O . PHE A 1 93 ? -0.938 0.241 -3.885 1.00 93.25 93 PHE A O 1
ATOM 770 N N . PHE A 1 94 ? -1.418 2.247 -2.991 1.00 89.00 94 PHE A N 1
ATOM 771 C CA . PHE A 1 94 ? -1.285 2.999 -4.235 1.00 89.00 94 PHE A CA 1
ATOM 772 C C . PHE A 1 94 ? 0.082 2.783 -4.889 1.00 89.00 94 PHE A C 1
ATOM 774 O O . PHE A 1 94 ? 0.147 2.511 -6.090 1.00 89.00 94 PHE A O 1
ATOM 781 N N . VAL A 1 95 ? 1.161 2.852 -4.106 1.00 87.94 95 VAL A N 1
ATOM 782 C CA . VAL A 1 95 ? 2.535 2.624 -4.570 1.00 87.94 95 VAL A CA 1
ATOM 783 C C . VAL A 1 95 ? 2.717 1.192 -5.057 1.00 87.94 95 VA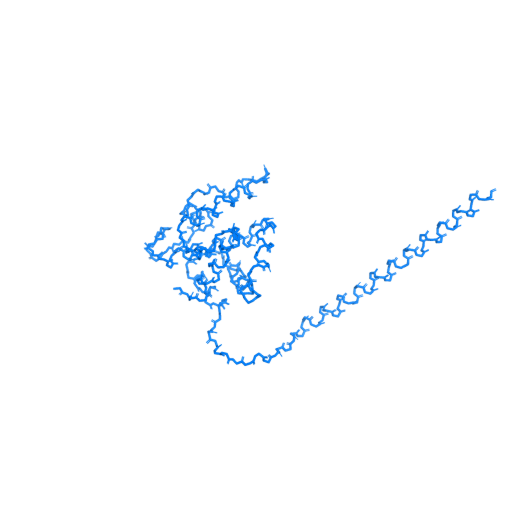L A C 1
ATOM 785 O O . VAL A 1 95 ? 3.236 0.984 -6.151 1.00 87.94 95 VAL A O 1
ATOM 788 N N . CYS A 1 96 ? 2.260 0.195 -4.301 1.00 88.19 96 CYS A N 1
ATOM 789 C CA . CYS A 1 96 ? 2.387 -1.206 -4.692 1.00 88.19 96 CYS A CA 1
ATOM 790 C C . CYS A 1 96 ? 1.684 -1.511 -6.025 1.00 88.19 96 CYS A C 1
ATOM 792 O O . CYS A 1 96 ? 2.210 -2.289 -6.822 1.00 88.19 96 CYS A O 1
ATOM 794 N N . VAL A 1 97 ? 0.530 -0.887 -6.283 1.00 84.94 97 VAL A N 1
ATOM 795 C CA . VAL A 1 97 ? -0.281 -1.146 -7.484 1.00 84.94 97 VAL A CA 1
ATOM 796 C C . VAL A 1 97 ? 0.155 -0.308 -8.687 1.00 84.94 97 VAL A C 1
ATOM 798 O O . VAL A 1 97 ? 0.231 -0.828 -9.799 1.00 84.94 97 VAL A O 1
ATOM 801 N N . ASN A 1 98 ? 0.443 0.980 -8.489 1.00 77.94 98 ASN A N 1
ATOM 802 C CA . ASN A 1 98 ? 0.629 1.931 -9.591 1.00 77.94 98 ASN A CA 1
ATOM 803 C C . ASN A 1 98 ? 2.089 2.293 -9.844 1.00 77.94 98 ASN A C 1
ATOM 805 O O . ASN A 1 98 ? 2.419 2.774 -10.930 1.00 77.94 98 ASN A O 1
ATOM 809 N N . SER A 1 99 ? 2.974 2.084 -8.868 1.00 69.94 99 SER A N 1
ATOM 810 C CA . SER A 1 99 ? 4.337 2.570 -9.003 1.00 69.94 99 SER A CA 1
ATOM 811 C C . SER A 1 99 ? 5.126 1.769 -10.034 1.00 69.94 99 SER A C 1
ATOM 813 O O . SER A 1 99 ? 5.264 0.543 -9.941 1.00 69.94 99 SER A O 1
ATOM 815 N N . LYS A 1 100 ? 5.684 2.482 -11.014 1.00 69.38 100 LYS A N 1
ATOM 816 C CA . LYS A 1 100 ? 6.762 1.991 -11.884 1.00 69.38 100 LYS A CA 1
ATOM 817 C C . LYS A 1 100 ? 8.149 2.319 -11.319 1.00 69.38 100 LYS A C 1
ATOM 819 O O . LYS A 1 100 ? 9.132 1.926 -11.936 1.00 69.38 100 LYS A O 1
ATOM 824 N N . ASP A 1 101 ? 8.224 3.013 -10.182 1.00 70.25 101 ASP A N 1
ATOM 825 C CA . ASP A 1 101 ? 9.480 3.373 -9.527 1.00 70.25 101 ASP A CA 1
ATOM 826 C C . ASP A 1 101 ? 10.215 2.079 -9.127 1.00 70.25 101 ASP A C 1
ATOM 828 O O . ASP A 1 101 ? 9.767 1.288 -8.288 1.00 70.25 101 ASP A O 1
ATOM 832 N N . VAL A 1 102 ? 11.303 1.804 -9.846 1.00 68.75 102 VAL A N 1
ATOM 833 C CA . VAL A 1 102 ? 12.135 0.614 -9.648 1.00 68.75 102 VAL A CA 1
ATOM 834 C C . VAL A 1 102 ? 12.965 0.765 -8.376 1.00 68.75 102 VAL A C 1
ATOM 836 O O . VAL A 1 102 ? 13.207 -0.232 -7.693 1.00 68.75 102 VAL A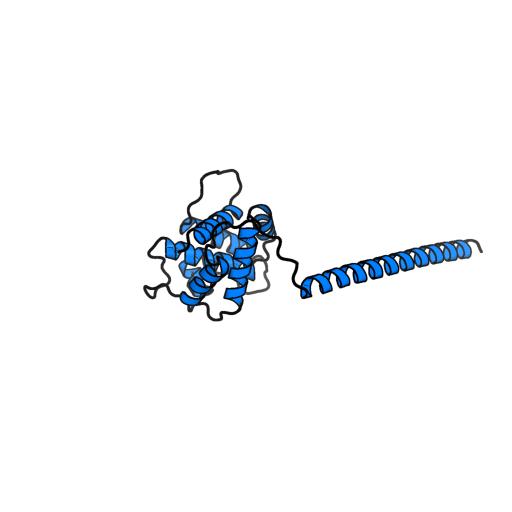 O 1
ATOM 839 N N . ASP A 1 103 ? 13.337 1.994 -8.022 1.00 78.88 103 ASP A N 1
ATOM 840 C CA . ASP A 1 103 ? 14.191 2.286 -6.878 1.00 78.88 103 ASP A CA 1
ATOM 841 C C . ASP A 1 103 ? 13.438 2.033 -5.575 1.00 78.88 103 ASP A C 1
ATOM 843 O O . ASP A 1 103 ? 13.964 1.343 -4.699 1.00 78.88 103 ASP A O 1
ATOM 847 N N . ILE A 1 104 ? 12.171 2.453 -5.470 1.00 83.06 104 ILE A N 1
ATOM 848 C CA . ILE A 1 104 ? 11.370 2.148 -4.275 1.00 83.06 104 ILE A CA 1
ATOM 849 C C . ILE A 1 104 ? 11.090 0.651 -4.133 1.00 83.06 104 ILE A C 1
ATOM 851 O O . ILE A 1 104 ? 11.181 0.115 -3.030 1.00 83.06 104 ILE A O 1
ATOM 855 N N . LYS A 1 105 ? 10.802 -0.065 -5.228 1.00 83.19 105 LYS A N 1
ATOM 856 C CA . LYS A 1 105 ? 10.593 -1.523 -5.170 1.00 83.19 105 LYS A CA 1
ATOM 857 C C . LYS A 1 105 ? 11.869 -2.242 -4.741 1.00 83.19 105 LYS A C 1
ATOM 859 O O . LYS A 1 105 ? 11.814 -3.138 -3.903 1.00 83.19 105 LYS A O 1
ATOM 864 N N . SER A 1 106 ? 13.014 -1.822 -5.275 1.00 85.38 106 SER A N 1
ATOM 865 C CA . SER A 1 106 ? 14.328 -2.326 -4.873 1.00 85.38 106 SER A CA 1
ATOM 866 C C . SER A 1 106 ? 14.620 -2.035 -3.395 1.00 85.38 106 SER A C 1
ATOM 868 O O . SER A 1 106 ? 15.054 -2.922 -2.656 1.00 85.38 106 SER A O 1
ATOM 870 N N . ALA A 1 107 ? 14.308 -0.824 -2.923 1.00 86.06 107 ALA A N 1
ATOM 871 C CA . ALA A 1 107 ? 14.463 -0.430 -1.526 1.00 86.06 107 ALA A CA 1
ATOM 872 C C . ALA A 1 107 ? 13.569 -1.264 -0.598 1.00 86.06 107 ALA A C 1
ATOM 874 O O . ALA A 1 107 ? 14.051 -1.778 0.406 1.00 86.06 107 ALA A O 1
ATOM 875 N N . MET A 1 108 ? 12.302 -1.482 -0.959 1.00 88.31 108 MET A N 1
ATOM 876 C CA . MET A 1 108 ? 11.391 -2.340 -0.195 1.00 88.31 108 MET A CA 1
ATOM 877 C C . MET A 1 108 ? 11.913 -3.777 -0.105 1.00 88.31 108 MET A C 1
ATOM 879 O O . MET A 1 108 ? 11.950 -4.345 0.981 1.00 88.31 108 MET A O 1
ATOM 883 N N . CYS A 1 109 ? 12.375 -4.353 -1.217 1.00 87.44 109 CYS A N 1
ATOM 884 C CA . CYS A 1 109 ? 12.899 -5.720 -1.238 1.00 87.44 109 CYS A CA 1
ATOM 885 C C . CYS A 1 109 ? 14.217 -5.889 -0.463 1.00 87.44 109 CYS A C 1
ATOM 887 O O . CYS A 1 109 ? 14.517 -6.996 -0.017 1.00 87.44 109 CYS A O 1
ATOM 889 N N . SER A 1 110 ? 15.017 -4.827 -0.328 1.00 87.19 110 SER A N 1
ATOM 890 C CA . SER A 1 110 ? 16.330 -4.876 0.332 1.00 87.19 110 SER A CA 1
ATOM 891 C C . SER A 1 110 ? 16.295 -4.474 1.807 1.00 87.19 110 SER A C 1
ATOM 893 O O . SER A 1 110 ? 17.028 -5.060 2.601 1.00 87.19 110 SER A O 1
ATOM 895 N N . LYS A 1 111 ? 15.463 -3.493 2.178 1.00 87.50 111 LYS A N 1
ATOM 896 C CA . LYS A 1 111 ? 15.413 -2.923 3.534 1.00 87.50 111 LYS A CA 1
ATOM 897 C C . LYS A 1 111 ? 14.332 -3.541 4.418 1.00 87.50 111 LYS A C 1
ATOM 899 O O . LYS A 1 111 ? 14.506 -3.577 5.633 1.00 87.50 111 LYS A O 1
ATOM 904 N N . LEU A 1 112 ? 13.221 -4.012 3.846 1.00 90.62 112 LEU A N 1
ATOM 905 C CA . LEU A 1 112 ? 12.164 -4.658 4.628 1.00 90.62 112 LEU A CA 1
ATOM 906 C C . LEU A 1 112 ? 12.515 -6.115 4.908 1.00 90.62 112 LEU A C 1
ATOM 908 O O . LEU A 1 112 ? 13.090 -6.801 4.060 1.00 90.62 112 LEU A O 1
ATOM 912 N N . SER A 1 113 ? 12.108 -6.611 6.075 1.00 91.88 113 SER A N 1
ATOM 913 C CA . SER A 1 113 ? 12.227 -8.036 6.380 1.00 91.88 113 SER A CA 1
ATOM 914 C C . SER A 1 113 ? 11.344 -8.873 5.443 1.00 91.88 113 SER A C 1
ATOM 916 O O . SER A 1 113 ? 10.327 -8.393 4.940 1.00 91.88 113 SER A O 1
ATOM 918 N N . GLY A 1 114 ? 11.709 -10.138 5.210 1.00 91.81 114 GLY A N 1
ATOM 919 C CA . GLY A 1 114 ? 10.896 -11.041 4.381 1.00 91.81 114 GLY A CA 1
ATOM 920 C C . GLY A 1 114 ? 9.465 -11.202 4.909 1.00 91.81 114 GLY A C 1
ATOM 921 O O . GLY A 1 114 ? 8.521 -11.244 4.121 1.00 91.81 114 GLY A O 1
ATOM 922 N N . ASP A 1 115 ? 9.303 -11.196 6.234 1.00 91.75 115 ASP A N 1
ATOM 923 C CA . ASP A 1 115 ? 8.000 -11.254 6.898 1.00 91.75 115 ASP A CA 1
ATOM 924 C C . ASP A 1 115 ? 7.172 -9.988 6.623 1.00 91.75 115 ASP A C 1
ATOM 926 O O . ASP A 1 115 ? 5.991 -10.086 6.285 1.00 91.75 115 ASP A O 1
ATOM 930 N N . ASP A 1 116 ? 7.781 -8.800 6.710 1.00 92.50 116 ASP A N 1
ATOM 931 C CA . ASP A 1 116 ? 7.097 -7.535 6.409 1.00 92.50 116 ASP A CA 1
ATOM 932 C C . ASP A 1 116 ? 6.674 -7.478 4.937 1.00 92.50 116 ASP A C 1
ATOM 934 O O . ASP A 1 116 ? 5.547 -7.088 4.628 1.00 92.50 116 ASP A O 1
ATOM 938 N N . GLN A 1 117 ? 7.542 -7.926 4.023 1.00 93.50 117 GLN A N 1
ATOM 939 C CA . GLN A 1 117 ? 7.230 -8.009 2.594 1.00 93.50 117 GLN A CA 1
ATOM 940 C C . GLN A 1 117 ? 6.038 -8.941 2.329 1.00 93.50 117 GLN A C 1
ATOM 942 O O . GLN A 1 117 ? 5.141 -8.593 1.558 1.00 93.50 117 GLN A O 1
ATOM 947 N N . GLU A 1 118 ? 5.986 -10.106 2.984 1.00 93.00 118 GLU A N 1
ATOM 948 C CA . GLU A 1 118 ? 4.866 -11.042 2.850 1.00 93.00 118 GLU A CA 1
ATOM 949 C C . GLU A 1 118 ? 3.558 -10.443 3.387 1.00 93.00 118 GLU A C 1
ATOM 951 O O . GLU A 1 118 ? 2.502 -10.591 2.764 1.00 93.00 118 GLU A O 1
ATOM 956 N N . ILE A 1 119 ? 3.613 -9.739 4.519 1.00 95.06 119 ILE A N 1
ATOM 957 C CA . ILE A 1 119 ? 2.445 -9.078 5.112 1.00 95.06 119 ILE A CA 1
ATOM 958 C C . ILE A 1 119 ? 1.930 -7.963 4.195 1.00 95.06 119 ILE A C 1
ATOM 960 O O . ILE A 1 119 ? 0.731 -7.906 3.925 1.00 95.06 119 ILE A O 1
ATOM 964 N N . ILE A 1 120 ? 2.815 -7.125 3.648 1.00 95.06 120 ILE A N 1
ATOM 965 C CA . ILE A 1 120 ? 2.446 -6.086 2.673 1.00 95.06 120 ILE A CA 1
ATOM 966 C C . ILE A 1 120 ? 1.818 -6.712 1.422 1.00 95.06 120 ILE A C 1
ATOM 968 O O . ILE A 1 120 ? 0.818 -6.203 0.909 1.00 95.06 120 ILE A O 1
ATOM 972 N N . LEU A 1 121 ? 2.356 -7.836 0.939 1.00 92.81 121 LEU A N 1
ATOM 973 C CA . LEU A 1 121 ? 1.805 -8.541 -0.217 1.00 92.81 121 LEU A CA 1
ATOM 974 C C . LEU A 1 121 ? 0.396 -9.085 0.064 1.00 92.81 121 LEU A C 1
ATOM 976 O O . LEU A 1 121 ? -0.494 -8.931 -0.773 1.00 92.81 121 LEU A O 1
ATOM 980 N N . LYS A 1 122 ? 0.172 -9.687 1.241 1.00 93.75 122 LYS A N 1
ATOM 981 C CA . LYS A 1 122 ? -1.157 -10.157 1.676 1.00 93.75 122 LYS A CA 1
ATOM 982 C C . LYS A 1 122 ? -2.153 -9.006 1.777 1.00 93.75 122 LYS A C 1
ATOM 984 O O . LYS A 1 122 ? -3.250 -9.114 1.238 1.00 93.75 122 LYS A O 1
ATOM 989 N N . PHE A 1 123 ? -1.744 -7.905 2.402 1.00 95.19 123 PHE A N 1
ATOM 990 C CA . PHE A 1 123 ? -2.539 -6.684 2.511 1.00 95.19 123 PHE A CA 1
ATOM 991 C C . PHE A 1 123 ? -2.944 -6.149 1.132 1.00 95.19 123 PHE A C 1
ATOM 993 O O . PHE A 1 123 ? -4.126 -5.943 0.866 1.00 95.19 123 PHE A O 1
ATOM 1000 N N . THR A 1 124 ? -1.971 -5.999 0.230 1.00 92.69 124 THR A N 1
ATOM 1001 C CA . THR A 1 124 ? -2.202 -5.493 -1.130 1.00 92.69 124 THR A CA 1
ATOM 1002 C C . THR A 1 124 ? -3.162 -6.400 -1.892 1.00 92.69 124 THR A C 1
ATOM 1004 O O . THR A 1 124 ? -4.071 -5.916 -2.557 1.00 92.69 124 THR A O 1
ATOM 1007 N N . LYS A 1 125 ? -2.998 -7.721 -1.771 1.00 91.19 125 LYS A N 1
ATOM 1008 C CA . LYS A 1 125 ? -3.886 -8.691 -2.412 1.00 91.19 125 LYS A CA 1
ATOM 1009 C C . LYS A 1 125 ? -5.320 -8.600 -1.884 1.00 91.19 125 LYS A C 1
ATOM 1011 O O . LYS A 1 125 ? -6.233 -8.613 -2.695 1.00 91.19 125 LYS A O 1
ATOM 1016 N N . SER A 1 126 ? -5.502 -8.490 -0.566 1.00 92.12 126 SER A N 1
ATOM 1017 C CA . SER A 1 126 ? -6.828 -8.369 0.060 1.00 92.12 126 SER A CA 1
ATOM 1018 C C . SER A 1 126 ? -7.561 -7.113 -0.439 1.00 92.12 126 SER A C 1
ATOM 1020 O O . SER A 1 126 ? -8.726 -7.183 -0.815 1.00 92.12 126 SER A O 1
ATOM 1022 N N . LEU A 1 127 ? -6.851 -5.985 -0.578 1.00 92.00 127 LEU A N 1
ATOM 1023 C CA . LEU A 1 127 ? -7.436 -4.740 -1.091 1.00 92.00 127 LEU A CA 1
ATOM 1024 C C . LEU A 1 127 ? -7.688 -4.705 -2.602 1.00 92.00 127 LEU A C 1
ATOM 1026 O O . LEU A 1 127 ? -8.547 -3.943 -3.038 1.00 92.00 127 LEU A O 1
ATOM 1030 N N . LEU A 1 128 ? -6.974 -5.494 -3.410 1.00 89.69 128 LEU A N 1
ATOM 1031 C CA . LEU A 1 128 ? -7.221 -5.559 -4.859 1.00 89.69 128 LEU A CA 1
ATOM 1032 C C . LEU A 1 128 ? -8.620 -6.094 -5.192 1.00 89.69 128 LEU A C 1
ATOM 1034 O O . LEU A 1 128 ? -9.175 -5.731 -6.228 1.00 89.69 128 LEU A O 1
ATOM 1038 N N . ASP A 1 129 ? -9.185 -6.919 -4.311 1.00 86.00 129 ASP A N 1
ATOM 1039 C CA . ASP A 1 129 ? -10.531 -7.471 -4.463 1.00 86.00 129 ASP A CA 1
ATOM 1040 C C . ASP A 1 129 ? -11.625 -6.488 -3.985 1.00 86.00 129 ASP A C 1
ATOM 1042 O O . ASP A 1 129 ? -12.817 -6.722 -4.203 1.00 86.00 129 ASP A O 1
ATOM 1046 N N . CYS A 1 130 ? -11.241 -5.357 -3.378 1.00 85.19 130 CYS A N 1
ATOM 1047 C CA . CYS A 1 130 ? -12.147 -4.322 -2.887 1.00 85.19 130 CYS A CA 1
ATOM 1048 C C . CYS A 1 130 ? -12.270 -3.176 -3.902 1.00 85.19 130 CYS A C 1
ATOM 1050 O O . CYS A 1 130 ? -11.333 -2.411 -4.134 1.00 85.19 130 CYS A O 1
ATOM 1052 N N . SER A 1 131 ? -13.454 -3.005 -4.490 1.00 83.38 131 SER A N 1
ATOM 1053 C CA . SER A 1 131 ? -13.768 -1.837 -5.315 1.00 83.38 131 SER A CA 1
ATOM 1054 C C . SER A 1 131 ? -15.237 -1.452 -5.132 1.00 83.38 131 SER A C 1
ATOM 1056 O O . SER A 1 131 ? -16.109 -2.202 -5.581 1.00 83.38 131 SER A O 1
ATOM 1058 N N . PRO A 1 132 ? -15.541 -0.316 -4.476 1.00 86.00 132 PRO A N 1
ATOM 1059 C CA . PRO A 1 132 ? -14.633 0.694 -3.907 1.00 86.00 132 PRO A CA 1
ATOM 1060 C C . PRO A 1 132 ? -14.008 0.278 -2.559 1.00 86.00 132 PRO A C 1
ATOM 1062 O O . PRO A 1 132 ? -14.536 -0.585 -1.867 1.00 86.00 132 PRO A O 1
ATOM 1065 N N . ILE A 1 133 ? -12.882 0.899 -2.179 1.00 91.50 133 ILE A N 1
ATOM 1066 C CA . ILE A 1 133 ? -12.215 0.651 -0.886 1.00 91.50 133 ILE A CA 1
ATOM 1067 C C . ILE A 1 133 ? -12.841 1.532 0.196 1.00 91.50 133 ILE A C 1
ATOM 1069 O O . ILE A 1 133 ? -12.785 2.760 0.109 1.00 91.50 133 ILE A O 1
ATOM 1073 N N . THR A 1 134 ? -13.379 0.912 1.246 1.00 92.75 134 THR A N 1
ATOM 1074 C CA . THR A 1 134 ? -13.898 1.607 2.430 1.00 92.75 134 THR A CA 1
ATOM 1075 C C . THR A 1 134 ? -12.952 1.493 3.630 1.00 92.75 134 THR A C 1
ATOM 1077 O O . THR A 1 134 ? -12.027 0.679 3.652 1.00 92.75 134 THR A O 1
ATOM 1080 N N . LEU A 1 135 ? -13.208 2.278 4.685 1.00 92.00 135 LEU A N 1
ATOM 1081 C CA . LEU A 1 135 ? -12.481 2.172 5.957 1.00 92.00 135 LEU A CA 1
ATOM 1082 C C . LEU A 1 135 ? -12.527 0.754 6.545 1.00 92.00 135 LEU A C 1
ATOM 1084 O O . LEU A 1 135 ? -11.526 0.268 7.071 1.00 92.00 135 LEU A O 1
ATOM 1088 N N . ARG A 1 136 ? -13.679 0.082 6.438 1.00 91.12 136 ARG A N 1
ATOM 1089 C CA . ARG A 1 136 ? -13.850 -1.279 6.960 1.00 91.12 136 ARG A CA 1
ATOM 1090 C C . ARG A 1 136 ? -13.015 -2.283 6.182 1.00 91.12 136 ARG A C 1
ATOM 1092 O O . ARG A 1 136 ? -12.394 -3.139 6.804 1.00 91.12 136 ARG A O 1
ATOM 1099 N N . ASP A 1 137 ? -12.969 -2.145 4.861 1.00 93.12 137 ASP A N 1
ATOM 1100 C CA . ASP A 1 137 ? -12.160 -3.013 4.001 1.00 93.12 137 ASP A CA 1
ATOM 1101 C C . ASP A 1 137 ? -10.675 -2.848 4.322 1.00 93.12 137 ASP A C 1
ATOM 1103 O O . ASP A 1 137 ? -9.964 -3.831 4.505 1.00 93.12 137 ASP A O 1
ATOM 1107 N N . LEU A 1 138 ? -10.227 -1.602 4.506 1.00 93.38 138 LEU A N 1
ATOM 1108 C CA . LEU A 1 138 ? -8.854 -1.297 4.899 1.00 93.38 138 LEU A CA 1
ATOM 1109 C C . LEU A 1 138 ? -8.484 -1.933 6.247 1.00 93.38 138 LEU A C 1
ATOM 1111 O O . LEU A 1 138 ? -7.461 -2.606 6.364 1.00 93.38 138 LEU A O 1
ATOM 1115 N N . GLN A 1 139 ? -9.324 -1.761 7.266 1.00 92.94 139 GLN A N 1
ATOM 1116 C CA . GLN A 1 139 ? -9.091 -2.336 8.594 1.00 92.94 139 GLN A CA 1
ATOM 1117 C C . GLN A 1 139 ? -9.122 -3.873 8.584 1.00 92.94 139 GLN A C 1
ATOM 1119 O O . GLN A 1 139 ? -8.314 -4.513 9.270 1.00 92.94 139 GLN A O 1
ATOM 1124 N N . ALA A 1 140 ? -10.033 -4.463 7.806 1.00 92.62 140 ALA A N 1
ATOM 1125 C CA . ALA A 1 140 ? -10.130 -5.905 7.621 1.00 92.62 140 ALA A CA 1
ATOM 1126 C C . ALA A 1 140 ? -8.874 -6.457 6.935 1.00 92.62 140 ALA A C 1
ATOM 1128 O O . ALA A 1 140 ? -8.263 -7.382 7.467 1.00 92.62 140 ALA A O 1
ATOM 1129 N N . ALA A 1 141 ? -8.427 -5.829 5.843 1.00 93.94 141 ALA A N 1
ATOM 1130 C CA . ALA A 1 141 ? -7.220 -6.215 5.118 1.00 93.94 141 ALA A CA 1
ATOM 1131 C C . ALA A 1 141 ? -5.967 -6.155 6.003 1.00 93.94 141 ALA A C 1
ATOM 1133 O O . ALA A 1 141 ? -5.140 -7.066 5.971 1.00 93.94 141 ALA A O 1
ATOM 1134 N N . ILE A 1 142 ? -5.829 -5.121 6.843 1.00 93.75 142 ILE A N 1
ATOM 1135 C CA . ILE A 1 142 ? -4.692 -5.008 7.772 1.00 93.75 142 ILE A CA 1
ATOM 1136 C C . ILE A 1 142 ? -4.714 -6.136 8.810 1.00 93.75 142 ILE A C 1
ATOM 1138 O O . ILE A 1 142 ? -3.681 -6.743 9.107 1.00 93.75 142 ILE A O 1
ATOM 1142 N N . THR A 1 143 ? -5.892 -6.415 9.367 1.00 92.25 143 THR A N 1
ATOM 1143 C CA . THR A 1 143 ? -6.069 -7.438 10.404 1.00 92.25 143 THR A CA 1
ATOM 1144 C C . THR A 1 143 ? -5.826 -8.838 9.845 1.00 92.25 143 THR A C 1
ATOM 1146 O O . THR A 1 143 ? -5.147 -9.645 10.478 1.00 92.25 143 THR A O 1
ATOM 1149 N N . GLU A 1 144 ? -6.321 -9.116 8.639 1.00 91.00 144 GLU A N 1
ATOM 1150 C CA . GLU A 1 144 ? -6.076 -10.368 7.929 1.00 91.00 144 GLU A CA 1
ATOM 1151 C C . GLU A 1 144 ? -4.587 -10.546 7.607 1.00 91.00 144 GLU A C 1
ATOM 1153 O O . GLU A 1 144 ? -4.010 -11.597 7.892 1.00 91.00 144 GLU A O 1
ATOM 1158 N N . ALA A 1 145 ? -3.941 -9.508 7.069 1.00 91.56 145 ALA A N 1
ATOM 1159 C CA . ALA A 1 145 ? -2.542 -9.562 6.659 1.00 91.56 145 ALA A CA 1
ATOM 1160 C C . ALA A 1 145 ? -1.577 -9.764 7.836 1.00 91.56 145 ALA A C 1
ATOM 1162 O O . ALA A 1 145 ? -0.611 -10.521 7.719 1.00 91.56 145 ALA A O 1
ATOM 1163 N N . CYS A 1 146 ? -1.840 -9.124 8.979 1.00 88.56 146 CYS A N 1
ATOM 1164 C CA . CYS A 1 146 ? -1.023 -9.293 10.182 1.00 88.56 146 CYS A CA 1
ATOM 1165 C C . CYS A 1 146 ? -1.199 -10.674 10.837 1.00 88.56 146 CYS A C 1
ATOM 1167 O O . CYS A 1 146 ? -0.286 -11.121 11.541 1.00 88.56 146 CYS A O 1
ATOM 1169 N N . GLY A 1 147 ? -2.330 -11.340 10.574 1.00 80.31 147 GLY A N 1
ATOM 1170 C CA . GLY A 1 147 ? -2.735 -12.599 11.191 1.00 80.31 147 GLY A CA 1
ATOM 1171 C C . GLY A 1 147 ? -3.062 -12.463 12.686 1.00 80.31 147 GLY A C 1
ATOM 1172 O O . GLY A 1 147 ? -2.787 -11.432 13.305 1.00 80.31 147 GLY A O 1
ATOM 1173 N N . PRO A 1 148 ? -3.642 -13.503 13.311 1.00 62.03 148 PRO A N 1
ATOM 1174 C CA . PRO A 1 148 ? -3.665 -13.587 14.766 1.00 62.03 148 PRO A CA 1
ATOM 1175 C C . PRO A 1 148 ? -2.220 -13.667 15.279 1.00 62.03 148 PRO A C 1
ATOM 1177 O O . PRO A 1 148 ? -1.429 -14.447 14.746 1.00 62.03 148 PRO A O 1
ATOM 1180 N N . GLU A 1 149 ? -1.867 -12.887 16.308 1.00 49.19 149 GLU A N 1
ATOM 1181 C CA . GLU A 1 149 ? -0.610 -13.052 17.052 1.00 49.19 149 GLU A CA 1
ATOM 1182 C C . GLU A 1 149 ? -0.587 -14.447 17.697 1.00 49.19 149 GLU A C 1
ATOM 1184 O O . GLU A 1 149 ? -0.973 -14.644 18.848 1.00 49.19 149 GLU A O 1
ATOM 1189 N N . VAL A 1 150 ? -0.183 -15.462 16.937 1.00 37.78 150 VAL A N 1
ATOM 1190 C CA . VAL A 1 150 ? 0.076 -16.786 17.484 1.00 37.78 150 VAL A CA 1
ATOM 1191 C C . VAL A 1 150 ? 1.479 -16.742 18.059 1.00 37.78 150 VAL A C 1
ATOM 1193 O O . VAL A 1 150 ? 2.460 -16.565 17.338 1.00 37.78 150 VAL A O 1
ATOM 1196 N N . ALA A 1 151 ? 1.533 -16.872 19.382 1.00 35.06 151 ALA A N 1
ATOM 1197 C CA . ALA A 1 151 ? 2.734 -17.055 20.172 1.00 35.06 151 ALA A CA 1
ATOM 1198 C C . ALA A 1 151 ? 3.777 -17.928 19.457 1.00 35.06 151 ALA A C 1
ATOM 1200 O O . ALA A 1 151 ? 3.458 -18.954 18.853 1.00 35.06 151 ALA A O 1
ATOM 1201 N N . SER A 1 152 ? 5.030 -17.505 19.587 1.00 39.72 152 SER A N 1
ATOM 1202 C CA . SER A 1 152 ? 6.250 -18.199 19.190 1.00 39.72 152 SER A CA 1
ATOM 1203 C C . SER A 1 152 ? 6.210 -19.708 19.475 1.00 39.72 152 SER A C 1
ATOM 1205 O O . SER A 1 152 ? 6.548 -20.185 20.555 1.00 39.72 152 SER A O 1
ATOM 1207 N N . GLY A 1 153 ? 5.839 -20.483 18.460 1.00 33.75 153 GLY A N 1
ATOM 1208 C CA . GLY A 1 153 ? 6.143 -21.904 18.354 1.00 33.75 153 GLY A CA 1
ATOM 1209 C C . GLY A 1 153 ? 7.266 -22.087 17.334 1.00 33.75 153 GLY A C 1
ATOM 1210 O O . GLY A 1 153 ? 7.282 -21.368 16.334 1.00 33.75 153 GLY A O 1
ATOM 1211 N N . PRO A 1 154 ? 8.217 -23.016 17.542 1.00 34.28 154 PRO A N 1
ATOM 1212 C CA . PRO A 1 154 ? 9.271 -23.263 16.568 1.00 34.28 154 PRO A CA 1
ATOM 1213 C C . PRO A 1 154 ? 8.626 -23.612 15.225 1.00 34.28 154 PRO A C 1
ATOM 1215 O O . PRO A 1 154 ? 7.850 -24.568 15.148 1.00 34.28 154 PRO A O 1
ATOM 1218 N N . MET A 1 155 ? 8.939 -22.826 14.187 1.00 38.38 155 MET A N 1
ATOM 1219 C CA . MET A 1 155 ? 8.587 -23.113 12.797 1.00 38.38 155 MET A CA 1
ATOM 1220 C C . MET A 1 155 ? 9.035 -24.538 12.471 1.00 38.38 155 MET A C 1
ATOM 1222 O O . MET A 1 155 ? 10.194 -24.798 12.151 1.00 38.38 155 MET A O 1
ATOM 1226 N N . LYS A 1 156 ? 8.099 -25.485 12.526 1.00 38.12 156 LYS A N 1
ATOM 1227 C CA . LYS A 1 156 ? 8.204 -26.675 11.698 1.00 38.12 156 LYS A CA 1
ATOM 1228 C C . LYS A 1 156 ? 7.986 -26.184 10.282 1.00 38.12 156 LYS A C 1
ATOM 1230 O O . LYS A 1 156 ? 6.899 -25.716 9.962 1.00 38.12 156 LYS A O 1
ATOM 1235 N N . VAL A 1 157 ? 9.054 -26.251 9.494 1.00 44.81 157 VAL A N 1
ATOM 1236 C CA . VAL A 1 157 ? 9.069 -26.074 8.043 1.00 44.81 157 VAL A CA 1
ATOM 1237 C C . VAL A 1 157 ? 7.817 -26.735 7.473 1.00 44.81 157 VAL A C 1
ATOM 1239 O O . VAL A 1 157 ? 7.719 -27.962 7.428 1.00 44.81 157 VAL A O 1
ATOM 1242 N N . ALA A 1 158 ? 6.824 -25.917 7.130 1.00 44.28 158 ALA A N 1
ATOM 1243 C CA . ALA A 1 158 ? 5.634 -26.390 6.460 1.00 44.28 158 ALA A CA 1
ATOM 1244 C C . ALA A 1 158 ? 6.081 -26.838 5.071 1.00 44.28 158 ALA A C 1
ATOM 1246 O O . ALA A 1 158 ? 6.665 -26.065 4.309 1.00 44.28 158 ALA A O 1
ATOM 1247 N N . GLU A 1 159 ? 5.880 -28.120 4.781 1.00 49.16 159 GLU A N 1
ATOM 1248 C CA . GLU A 1 159 ? 6.164 -28.675 3.471 1.00 49.16 159 GLU A CA 1
ATOM 1249 C C . GLU A 1 159 ? 5.497 -27.834 2.379 1.00 49.16 159 GLU A C 1
ATOM 1251 O O . GLU A 1 159 ? 4.323 -27.474 2.469 1.00 49.16 159 GLU A O 1
ATOM 1256 N N . THR A 1 160 ? 6.264 -27.531 1.334 1.00 46.97 160 THR A N 1
ATOM 1257 C CA . THR A 1 160 ? 5.817 -26.739 0.188 1.00 46.97 160 THR A CA 1
ATOM 1258 C C . THR A 1 160 ? 4.506 -27.312 -0.377 1.00 46.97 160 THR A C 1
ATOM 1260 O O . THR A 1 160 ? 4.469 -28.516 -0.666 1.00 46.97 160 THR A O 1
ATOM 1263 N N . PRO A 1 161 ? 3.454 -26.492 -0.576 1.00 52.03 161 PRO A N 1
ATOM 1264 C CA . PRO A 1 161 ? 2.169 -26.945 -1.099 1.00 52.03 161 PRO A CA 1
ATOM 1265 C C . PRO A 1 161 ? 2.322 -27.727 -2.420 1.00 52.03 161 PRO A C 1
ATOM 1267 O O . PRO A 1 161 ? 3.136 -27.331 -3.263 1.00 52.03 161 PRO A O 1
ATOM 1270 N N . PRO A 1 162 ? 1.535 -28.795 -2.664 1.00 56.22 162 PRO A N 1
ATOM 1271 C CA . PRO A 1 162 ? 1.703 -29.691 -3.819 1.00 56.22 162 PRO A CA 1
ATOM 1272 C C . PRO A 1 162 ? 1.726 -28.982 -5.182 1.00 56.22 162 PRO A C 1
ATOM 1274 O O . PRO A 1 162 ? 2.470 -29.380 -6.079 1.00 56.22 162 PRO A O 1
ATOM 1277 N N . ALA A 1 163 ? 0.973 -27.886 -5.321 1.00 51.84 163 ALA A N 1
ATOM 1278 C CA . ALA A 1 163 ? 0.912 -27.089 -6.545 1.00 51.84 163 ALA A CA 1
ATOM 1279 C C . ALA A 1 163 ? 2.254 -26.411 -6.900 1.00 51.84 163 ALA A C 1
ATOM 1281 O O . ALA A 1 163 ? 2.603 -26.308 -8.075 1.00 51.84 163 ALA A O 1
ATOM 1282 N N . LEU A 1 164 ? 3.057 -26.021 -5.901 1.00 48.75 164 LEU A N 1
ATOM 1283 C CA . LEU A 1 164 ? 4.365 -25.380 -6.100 1.00 48.75 164 LEU A CA 1
ATOM 1284 C C . LEU A 1 164 ? 5.502 -26.387 -6.359 1.00 48.75 164 LEU A C 1
ATOM 1286 O O . LEU A 1 164 ? 6.508 -26.022 -6.971 1.00 48.75 164 LEU A O 1
ATOM 1290 N N . ARG A 1 165 ? 5.351 -27.665 -5.970 1.00 55.50 165 ARG A N 1
ATOM 1291 C CA . ARG A 1 165 ? 6.270 -28.739 -6.413 1.00 55.50 165 ARG A CA 1
ATOM 1292 C C . ARG A 1 165 ? 6.131 -29.008 -7.910 1.00 55.50 165 ARG A C 1
ATOM 1294 O O . ARG A 1 165 ? 7.141 -29.204 -8.583 1.00 55.50 165 ARG A O 1
ATOM 1301 N N . SER A 1 166 ? 4.901 -28.974 -8.429 1.00 56.50 166 SER A N 1
ATOM 1302 C CA . SER A 1 166 ? 4.633 -29.176 -9.858 1.00 56.50 166 SER A CA 1
ATOM 1303 C C . SER A 1 166 ? 5.284 -28.090 -10.717 1.00 56.50 166 SER A C 1
ATOM 1305 O O . SER A 1 166 ? 5.884 -28.400 -11.742 1.00 56.50 166 SER A O 1
ATOM 1307 N N . LEU A 1 167 ? 5.238 -26.829 -10.272 1.00 63.38 167 LEU A N 1
ATOM 1308 C CA . LEU A 1 167 ? 5.834 -25.715 -11.010 1.00 63.38 167 LEU A CA 1
ATOM 1309 C C . LEU A 1 167 ? 7.369 -25.780 -11.032 1.00 63.38 167 LEU A C 1
ATOM 1311 O O . LEU A 1 167 ? 7.970 -25.564 -12.077 1.00 63.38 167 LEU A O 1
ATOM 1315 N N . HIS A 1 168 ? 8.015 -26.148 -9.922 1.00 69.50 168 HIS A N 1
ATOM 1316 C CA . HIS A 1 168 ? 9.472 -26.337 -9.895 1.00 69.50 168 HIS A CA 1
ATOM 1317 C C . HIS A 1 168 ? 9.945 -27.481 -10.801 1.00 69.50 168 HIS A C 1
ATOM 1319 O O . HIS A 1 168 ? 10.995 -27.368 -11.437 1.00 69.50 168 HIS A O 1
ATOM 1325 N N . GLY A 1 169 ? 9.178 -28.575 -10.872 1.00 71.31 169 GLY A N 1
ATOM 1326 C CA . GLY A 1 169 ? 9.441 -29.660 -11.818 1.00 71.31 169 GLY A CA 1
ATOM 1327 C C . GLY A 1 169 ? 9.363 -29.174 -13.264 1.00 71.31 169 GLY A C 1
ATOM 1328 O O . GLY A 1 169 ? 10.252 -29.462 -14.066 1.00 71.31 169 GLY A O 1
ATOM 1329 N N . GLU A 1 170 ? 8.353 -28.361 -13.562 1.00 75.19 170 GLU A N 1
ATOM 1330 C CA . GLU A 1 170 ? 8.132 -27.812 -14.895 1.00 75.19 170 GLU A CA 1
ATOM 1331 C C . GLU A 1 170 ? 9.198 -26.788 -15.298 1.00 75.19 170 GLU A C 1
ATOM 1333 O O . GLU A 1 170 ? 9.720 -26.856 -16.407 1.00 75.19 170 GLU A O 1
ATOM 1338 N N . VAL A 1 171 ? 9.614 -25.906 -14.385 1.00 79.62 171 VAL A N 1
ATOM 1339 C CA . VAL A 1 171 ? 10.717 -24.960 -14.616 1.00 79.62 171 VAL A CA 1
ATOM 1340 C C . VAL A 1 171 ? 12.023 -25.704 -14.885 1.00 79.62 171 VAL A C 1
ATOM 1342 O O . VAL A 1 171 ? 12.729 -25.371 -15.833 1.00 79.62 171 VAL A O 1
ATOM 1345 N N . ARG A 1 172 ? 12.334 -26.758 -14.118 1.00 77.81 172 ARG A N 1
ATOM 1346 C CA . ARG A 1 172 ? 13.533 -27.576 -14.361 1.00 77.81 172 ARG A CA 1
ATOM 1347 C C . ARG A 1 172 ? 13.474 -28.274 -15.723 1.00 77.81 172 ARG A C 1
ATOM 1349 O O . ARG A 1 172 ? 14.484 -28.334 -16.421 1.00 77.81 172 ARG A O 1
ATOM 1356 N N . ARG A 1 173 ? 12.302 -28.784 -16.111 1.00 83.69 173 ARG A N 1
ATOM 1357 C CA . ARG A 1 173 ? 12.079 -29.429 -17.412 1.00 83.69 173 ARG A CA 1
ATOM 1358 C C . ARG A 1 173 ? 12.218 -28.436 -18.569 1.00 83.69 173 ARG A C 1
ATOM 1360 O O . ARG A 1 173 ? 12.867 -28.755 -19.560 1.00 83.69 173 ARG A O 1
ATOM 1367 N N . LEU A 1 174 ? 11.649 -27.237 -18.435 1.00 84.19 174 LEU A N 1
ATOM 1368 C CA . LEU A 1 174 ? 11.754 -26.166 -19.429 1.00 84.19 174 LEU A CA 1
ATOM 1369 C C . LEU A 1 174 ? 13.184 -25.631 -19.545 1.00 84.19 174 LEU A C 1
ATOM 1371 O O . LEU A 1 174 ? 13.642 -25.393 -20.657 1.00 84.19 174 LEU A O 1
ATOM 1375 N N . GLN A 1 175 ? 13.909 -25.514 -18.432 1.00 85.31 175 GLN A N 1
ATOM 1376 C CA . GLN A 1 175 ? 15.322 -25.136 -18.438 1.00 85.31 175 GLN A CA 1
ATOM 1377 C C . GLN A 1 175 ? 16.168 -26.171 -19.192 1.00 85.31 175 GLN A C 1
ATOM 1379 O O . GLN A 1 175 ? 16.940 -25.803 -20.070 1.00 85.31 175 GLN A O 1
ATOM 1384 N N . ALA A 1 176 ? 15.958 -27.465 -18.928 1.00 87.00 176 ALA A N 1
ATOM 1385 C CA . ALA A 1 176 ? 16.654 -28.533 -19.645 1.00 87.00 176 ALA A CA 1
ATOM 1386 C C . ALA A 1 176 ? 16.334 -28.541 -21.152 1.00 87.00 176 ALA A C 1
ATOM 1388 O O . ALA A 1 176 ? 17.231 -28.745 -21.967 1.00 87.00 176 ALA A O 1
ATOM 1389 N N . ALA A 1 177 ? 15.077 -28.284 -21.531 1.00 85.31 177 ALA A N 1
ATOM 1390 C CA . ALA A 1 177 ? 14.684 -28.165 -22.936 1.00 85.31 177 ALA A CA 1
ATOM 1391 C C . ALA A 1 177 ? 15.330 -26.942 -23.613 1.00 85.31 177 ALA A C 1
ATOM 1393 O O . ALA A 1 177 ? 15.828 -27.045 -24.730 1.00 85.31 177 ALA A O 1
ATOM 1394 N N . LEU A 1 178 ? 15.380 -25.800 -22.922 1.00 82.69 178 LEU A N 1
ATOM 1395 C CA . LEU A 1 178 ? 16.027 -24.589 -23.423 1.00 82.69 178 LEU A CA 1
ATOM 1396 C C . LEU A 1 178 ? 17.539 -24.776 -23.607 1.00 82.69 178 LEU A C 1
ATOM 1398 O O . LEU A 1 178 ? 18.107 -24.282 -24.580 1.00 82.69 178 LEU A O 1
ATOM 1402 N N . ASP A 1 179 ? 18.191 -25.483 -22.687 1.00 87.69 179 ASP A N 1
ATOM 1403 C CA . ASP A 1 179 ? 19.624 -25.759 -22.773 1.00 87.69 179 ASP A CA 1
ATOM 1404 C C . ASP A 1 179 ? 19.950 -26.746 -23.908 1.00 87.69 179 ASP A C 1
ATOM 1406 O O . ASP A 1 179 ? 20.956 -26.562 -24.596 1.00 87.69 179 ASP A O 1
ATOM 1410 N N . ALA A 1 180 ? 19.072 -27.719 -24.185 1.00 87.75 180 ALA A N 1
ATOM 1411 C CA . ALA A 1 180 ? 19.191 -28.606 -25.346 1.00 87.75 180 ALA A CA 1
ATOM 1412 C C . ALA A 1 180 ? 19.045 -27.846 -26.679 1.00 87.75 180 ALA A C 1
ATOM 1414 O O . ALA A 1 180 ? 19.905 -27.961 -27.547 1.00 87.75 180 ALA A O 1
ATOM 1415 N N . GLU A 1 181 ? 18.032 -26.983 -26.811 1.00 86.38 181 GLU A N 1
ATOM 1416 C CA . GLU A 1 181 ? 17.838 -26.149 -28.012 1.00 86.38 181 GLU A CA 1
ATOM 1417 C C . GLU A 1 181 ? 19.015 -25.190 -28.255 1.00 86.38 181 GLU A C 1
ATOM 1419 O O . GLU A 1 181 ? 19.440 -24.952 -29.388 1.00 86.38 181 GLU A O 1
ATOM 1424 N N . ARG A 1 182 ? 19.597 -24.638 -27.182 1.00 84.38 182 ARG A N 1
ATOM 1425 C CA . ARG A 1 182 ? 20.803 -23.801 -27.277 1.00 84.38 182 ARG A CA 1
ATOM 1426 C C . ARG A 1 182 ? 22.009 -24.595 -27.765 1.00 84.38 182 ARG A C 1
ATOM 1428 O O . ARG A 1 182 ? 22.784 -24.062 -28.560 1.00 84.38 182 ARG A O 1
ATOM 1435 N N . PHE A 1 183 ? 22.168 -25.829 -27.295 1.00 87.25 183 PHE A N 1
ATOM 1436 C CA . PHE A 1 183 ? 23.235 -26.715 -27.743 1.00 87.25 183 PHE A CA 1
ATOM 1437 C C . PHE A 1 183 ? 23.086 -27.055 -29.232 1.00 87.25 183 PHE A C 1
ATOM 1439 O O . PHE A 1 183 ? 24.032 -26.847 -29.993 1.00 87.25 183 PHE A O 1
ATOM 1446 N N . ASP A 1 184 ? 21.891 -27.461 -29.665 1.00 85.06 184 ASP A N 1
ATOM 1447 C CA . ASP A 1 184 ? 21.616 -27.812 -31.063 1.00 85.06 184 ASP A CA 1
ATOM 1448 C C . ASP A 1 184 ? 21.819 -26.620 -32.003 1.00 85.06 184 ASP A C 1
ATOM 1450 O O . ASP A 1 184 ? 22.456 -26.743 -33.053 1.00 85.06 184 ASP A O 1
ATOM 1454 N N . ARG A 1 185 ? 21.369 -25.425 -31.605 1.00 84.00 185 ARG A N 1
ATOM 1455 C CA . ARG A 1 185 ? 21.607 -24.200 -32.377 1.00 84.00 185 ARG A CA 1
ATOM 1456 C C . ARG A 1 185 ? 23.098 -23.900 -32.534 1.00 84.00 185 ARG A C 1
ATOM 1458 O O . ARG A 1 185 ? 23.528 -23.546 -33.630 1.00 84.00 185 ARG A O 1
ATOM 1465 N N . ASN A 1 186 ? 23.877 -24.018 -31.459 1.00 85.88 186 ASN A N 1
ATOM 1466 C CA . ASN A 1 186 ? 25.318 -23.764 -31.508 1.00 85.88 186 ASN A CA 1
ATOM 1467 C C . ASN A 1 186 ? 26.027 -24.795 -32.401 1.00 85.88 186 ASN A C 1
ATOM 1469 O O . ASN A 1 186 ? 26.862 -24.421 -33.221 1.00 85.88 186 ASN A O 1
ATOM 1473 N N . TYR A 1 187 ? 25.641 -26.069 -32.306 1.00 87.50 187 TYR A N 1
ATOM 1474 C CA . TYR A 1 187 ? 26.160 -27.130 -33.167 1.00 87.50 187 TYR A CA 1
ATOM 1475 C C . TYR A 1 187 ? 25.865 -26.863 -34.652 1.00 87.50 187 TYR A C 1
ATOM 1477 O O . TYR A 1 187 ? 26.764 -26.929 -35.491 1.00 87.50 187 TYR A O 1
ATOM 1485 N N . LEU A 1 188 ? 24.628 -26.478 -34.987 1.00 87.94 188 LEU A N 1
ATOM 1486 C CA . LEU A 1 188 ? 24.246 -26.129 -36.359 1.00 87.94 188 LEU A CA 1
ATOM 1487 C C . LEU A 1 188 ? 24.986 -24.891 -36.879 1.00 87.94 188 LEU A C 1
ATOM 1489 O O . LEU A 1 188 ? 25.365 -24.852 -38.049 1.00 87.94 188 LEU A O 1
ATOM 1493 N N . GLN A 1 189 ? 25.225 -23.891 -36.026 1.00 86.31 189 GLN A N 1
ATOM 1494 C CA . GLN A 1 189 ? 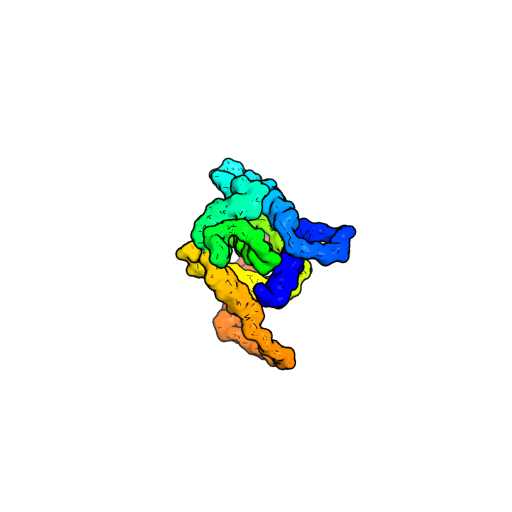26.028 -22.720 -36.387 1.00 86.31 189 GLN A CA 1
ATOM 1495 C C . GLN A 1 189 ? 27.487 -23.091 -36.680 1.00 86.31 189 GLN A C 1
ATOM 1497 O O . GLN A 1 189 ? 28.057 -22.583 -37.648 1.00 86.31 189 GLN A O 1
ATOM 1502 N N . GLU A 1 190 ? 28.084 -23.998 -35.905 1.00 86.75 190 GLU A N 1
ATOM 1503 C CA . GLU A 1 190 ? 29.434 -24.497 -36.176 1.00 86.75 190 GLU A CA 1
ATOM 1504 C C . GLU A 1 190 ? 29.515 -25.312 -37.472 1.00 86.75 190 GLU A C 1
ATOM 1506 O O . GLU A 1 190 ? 30.441 -25.113 -38.261 1.00 86.75 190 GLU A O 1
ATOM 1511 N N . GLU A 1 191 ? 28.557 -26.204 -37.733 1.00 87.75 191 GLU A N 1
ATOM 1512 C CA . GLU A 1 191 ? 28.524 -26.982 -38.979 1.00 87.75 191 GLU A CA 1
ATOM 1513 C C . GLU A 1 191 ? 28.290 -26.092 -40.209 1.00 87.75 191 GLU A C 1
ATOM 1515 O O . GLU A 1 191 ? 28.933 -26.283 -41.248 1.00 87.75 191 GLU A O 1
ATOM 1520 N N . LEU A 1 192 ? 27.444 -25.062 -40.089 1.00 85.06 192 LEU A N 1
ATOM 1521 C CA . LEU A 1 192 ? 27.255 -24.056 -41.135 1.00 85.06 192 LEU A CA 1
ATOM 1522 C C . LEU A 1 192 ? 28.557 -23.290 -41.406 1.00 85.06 192 LEU A C 1
ATOM 1524 O O . LEU A 1 192 ? 28.961 -23.153 -42.561 1.00 85.06 192 LEU A O 1
ATOM 1528 N N . ALA A 1 193 ? 29.251 -22.843 -40.355 1.00 85.12 193 ALA A N 1
ATOM 1529 C CA . ALA A 1 193 ? 30.531 -22.151 -40.484 1.00 85.12 193 ALA A CA 1
ATOM 1530 C C . ALA A 1 193 ? 31.598 -23.038 -41.148 1.00 85.12 193 ALA A C 1
ATOM 1532 O O . ALA A 1 193 ? 32.301 -22.588 -42.054 1.00 85.12 193 ALA A O 1
ATOM 1533 N N . ARG A 1 194 ? 31.688 -24.322 -40.770 1.00 84.00 194 ARG A N 1
ATOM 1534 C CA . ARG A 1 194 ? 32.600 -25.288 -41.411 1.00 84.00 194 ARG A CA 1
ATOM 1535 C C . ARG A 1 194 ? 32.259 -25.523 -42.880 1.00 84.00 194 ARG A C 1
ATOM 1537 O O . ARG A 1 194 ? 33.170 -25.660 -43.695 1.00 84.00 194 ARG A O 1
ATOM 1544 N N . THR A 1 195 ? 30.973 -25.578 -43.220 1.00 82.06 195 THR A N 1
ATOM 1545 C CA . THR A 1 195 ? 30.512 -25.788 -44.599 1.00 82.06 195 THR A CA 1
ATOM 1546 C C . THR A 1 195 ? 30.819 -24.574 -45.473 1.00 82.06 195 THR A C 1
ATOM 1548 O O . THR A 1 195 ? 31.393 -24.737 -46.548 1.00 82.06 195 THR A O 1
ATOM 1551 N N . ASN A 1 196 ? 30.547 -23.360 -44.988 1.00 79.69 196 ASN A N 1
ATOM 1552 C CA . ASN A 1 196 ? 30.888 -22.122 -45.694 1.00 79.69 196 ASN A CA 1
ATOM 1553 C C . ASN A 1 196 ? 32.400 -22.000 -45.926 1.00 79.69 196 ASN A C 1
ATOM 1555 O O . ASN A 1 196 ? 32.836 -21.710 -47.034 1.00 79.69 196 ASN A O 1
ATOM 1559 N N . LEU A 1 197 ? 33.214 -22.342 -44.925 1.00 75.62 197 LEU A N 1
ATOM 1560 C CA . LEU A 1 197 ? 34.675 -22.298 -45.038 1.00 75.62 197 LEU A CA 1
ATOM 1561 C C . LEU A 1 197 ? 35.241 -23.363 -45.999 1.00 75.62 197 LEU A C 1
ATOM 1563 O O . LEU A 1 197 ? 36.343 -23.207 -46.522 1.00 75.62 197 LEU A O 1
ATOM 1567 N N . ARG A 1 198 ? 34.511 -24.462 -46.238 1.00 75.00 198 ARG A N 1
ATOM 1568 C CA . ARG A 1 198 ? 34.836 -25.447 -47.287 1.00 75.00 198 ARG A CA 1
ATOM 1569 C C . ARG A 1 198 ? 34.427 -24.962 -48.678 1.00 75.00 198 ARG A C 1
ATOM 1571 O O . ARG A 1 198 ? 35.148 -25.253 -49.625 1.00 75.00 198 ARG A O 1
ATOM 1578 N N . LEU A 1 199 ? 33.316 -24.232 -48.791 1.00 70.69 199 LEU A N 1
ATOM 1579 C CA . LEU A 1 199 ? 32.857 -23.616 -50.041 1.00 70.69 199 LEU A CA 1
ATOM 1580 C C . LEU A 1 199 ? 33.779 -22.482 -50.504 1.00 70.69 199 LEU A C 1
ATOM 1582 O O . LEU A 1 199 ? 34.063 -22.402 -51.687 1.00 70.69 199 LEU A O 1
ATOM 1586 N N . GLU A 1 200 ? 34.308 -21.665 -49.591 1.00 67.19 200 GLU A N 1
ATOM 1587 C CA . GLU A 1 200 ? 35.272 -20.593 -49.914 1.00 67.19 200 GLU A CA 1
ATOM 1588 C C . GLU A 1 200 ? 36.645 -21.104 -50.390 1.00 67.19 200 GLU A C 1
ATOM 1590 O O . GLU A 1 200 ? 37.465 -20.328 -50.876 1.00 67.19 200 GLU A O 1
ATOM 1595 N N . LYS A 1 201 ? 36.925 -22.403 -50.224 1.00 65.75 201 LYS A N 1
ATOM 1596 C CA . LYS A 1 201 ? 38.185 -23.048 -50.630 1.00 65.75 201 LYS A CA 1
ATOM 1597 C C . LYS A 1 201 ? 38.094 -23.801 -51.964 1.00 65.75 201 LYS A C 1
ATOM 1599 O O . LYS A 1 201 ? 39.090 -24.411 -52.356 1.00 65.75 201 LYS A O 1
ATOM 1604 N N . LEU A 1 202 ? 36.928 -23.794 -52.612 1.00 51.34 202 LEU A N 1
ATOM 1605 C CA . LEU A 1 202 ? 36.681 -24.330 -53.957 1.00 51.34 202 LEU A CA 1
ATOM 1606 C C . LEU A 1 202 ? 36.674 -23.191 -54.980 1.00 51.34 202 LEU A C 1
ATOM 1608 O O . LEU A 1 202 ? 37.177 -23.437 -56.097 1.00 51.34 202 LEU A O 1
#

Sequence (202 aa):
MLQKWKLIINNWINCYFNENNQDDRTVNIETLLNIISHLHENLNLDESKSSILEAHTVEGFLVEKYPEFKFENGTVESSNEDDVYLVASLLLFFVCVNSKDVDIKSAMCSKLSGDDQEIILKFTKSLLDCSPITLRDLQAAITEACGPEVASGPMKVAETPPALRSLHGEVRRLQAALDAERFDRNYLQEELARTNLRLEKL

pLDDT: mean 79.31, std 15.85, range [33.75, 95.5]

Organism: Spodoptera frugiperda (NCBI:txid7108)

Secondary structure (DSSP, 8-state):
--HHHHHHHHHHHHHHS-TT--S-----HHHHHHHHHHHHHHHTT-TTSS-S---SSHHHHHHHH-TT---TTSSSS--SHHHHHHHHHHHHHHHHHH---HHHHHHHHHHS-HHHHHHHHHHHHHHHT-SS--HHHHHHHHHHHH-----------PPPPHHHHHHHHHHHHHHHHHHHHHHHHHHHHHHHHHHHHHHTT-

Radius of gyration: 24.69 Å; chains: 1; bounding box: 56×48×74 Å

Foldseek 3Di:
DDPVLLVLLQLLLVLVPDPPDPDSDHQDQVSVLVLLVVCQVQLPPPPPDDRPHPDNGLQSRCCVPQVQEADPVRGSDDPDSVSSSLSSLVVLLCCVPRNPPPSSVVSCVPRPDPLSVQLSVQLSVQCVVDVRDYPVSNVVSNDVSVDPPDPDDPDPPDPDPPVVVVVVVVVVVVVVVVVVVVVVVVVVVVVVVVVVVVVVVD